Protein AF-A0A662RSD3-F1 (afdb_monomer)

pLDDT: mean 91.14, std 9.28, range [50.84, 98.5]

Foldseek 3Di:
DVVVVVVVVVVLVVVLVVLLVVLLVPQADDPDDCNVLLVQLLVCVLPVCRPVPDPSNVVSPDDDLQVVVSVVLNVCVVPPHSVVSFSVVLSVLVVLLLVLQLLVQCVVPVDSVSSVVSSCCLRPNDDDDDPPDHLRHNGDALSSNLSSLQSVLVSCVSVVNLLSSLLSLLVSCSSPVCSSVVSLVVSLVVVVCCCPPVVPDDPVSSVNSVVSNVVD

Sequence (216 aa):
MNSVKDIKLSWTLFFVFLLFAIYVSTSYGYGISDHNEQIPIIKRMIDSSYLKNDWFVNQNEGFTVRYYFSYVMAYLTNFADLPIIYFSVYVITLFFIIAGIYLISHFLFNNNLTSFLTIFLILFGTHTSLGGNWIVCDILIPTSIATPLALFAIYFFMKKRLYISFLLLGIASLFQILIGMLIAAMLVFYLLYLLVIIRDIGFKKILLSIVCYLSF

Radius of gyration: 19.79 Å; Cα contacts (8 Å, |Δi|>4): 220; chains: 1; bounding box: 45×48×52 Å

Nearest PDB structures (foldseek):
  5l0y-assembly3_C  TM=3.694E-01  e=7.533E+00  Thermochaetoides thermophila DSM 1495

Secondary structure (DSSP, 8-state):
--HHHHHHHHHHHHHHHHHHHHHHHHH--SSSTTHHHHHHHHHHHH-TTTTTT-HHHHHTSSS-TTHHHHHHHHHHTTTS-HHHHHHHHHHHHHHHHHHHHHHHHHHHH--HHHHHHHHHHHHHS----TTS--SS-SS--HHHHHHHHHHHHHHHHHTT-HHHHHHHHHHHHHH-HHHHHHHHHHHHHHHHHIIIII--S-HHHHHHHHHHHHT-

Solvent-accessible surface area (backbone atoms only — not comparable to full-atom values): 11685 Å² total; per-residue (Å²): 130,62,66,68,56,53,53,54,50,52,51,52,52,50,52,53,52,49,54,50,52,51,48,53,76,77,47,64,55,82,80,54,76,70,37,66,66,47,49,56,46,21,47,29,72,68,35,80,68,55,65,71,85,40,66,72,52,59,75,59,58,71,92,51,80,54,34,57,43,34,49,53,57,34,59,50,43,81,78,40,58,65,72,58,45,50,51,51,54,35,54,54,33,51,52,41,36,53,50,25,52,32,54,44,40,29,70,75,65,74,32,70,66,61,18,49,52,50,50,50,46,69,76,71,42,88,89,80,50,91,86,78,61,63,96,72,64,48,51,72,48,43,56,49,62,18,47,24,34,41,38,43,14,50,44,30,40,77,70,70,38,46,50,62,14,25,33,30,18,18,59,9,28,53,32,24,46,68,62,16,48,52,52,48,50,55,51,49,54,52,51,51,48,35,37,74,72,70,59,80,53,60,69,70,61,54,53,52,21,52,51,39,24,72,75,104

Mean predicted aligned error: 5.34 Å

Structure (mmCIF, N/CA/C/O backbone):
data_AF-A0A662RSD3-F1
#
_entry.id   AF-A0A662RSD3-F1
#
loop_
_atom_site.group_PDB
_atom_site.id
_atom_site.type_symbol
_atom_site.label_atom_id
_atom_site.label_alt_id
_atom_site.label_comp_id
_atom_site.label_asym_id
_atom_site.label_entity_id
_atom_site.label_seq_id
_atom_site.pdbx_PDB_ins_code
_atom_site.Cartn_x
_atom_site.Cartn_y
_atom_site.Cartn_z
_atom_site.occupancy
_atom_site.B_iso_or_equiv
_atom_site.auth_seq_id
_atom_site.auth_comp_id
_atom_site.auth_asym_id
_atom_site.auth_atom_id
_atom_site.pdbx_PDB_model_num
ATOM 1 N N . MET A 1 1 ? -24.154 30.419 7.255 1.00 50.84 1 MET A N 1
ATOM 2 C CA . MET A 1 1 ? -23.345 29.624 8.212 1.00 50.84 1 MET A CA 1
ATOM 3 C C . MET A 1 1 ? -22.582 28.451 7.572 1.00 50.84 1 MET A C 1
ATOM 5 O O . MET A 1 1 ? -21.722 27.899 8.245 1.00 50.84 1 MET A O 1
ATOM 9 N N . ASN A 1 2 ? -22.815 28.112 6.291 1.00 54.72 2 ASN A N 1
ATOM 10 C CA . ASN A 1 2 ? -22.050 27.073 5.574 1.00 54.72 2 ASN A CA 1
ATOM 11 C C . ASN A 1 2 ? -20.698 27.576 5.024 1.00 54.72 2 ASN A C 1
ATOM 13 O O . ASN A 1 2 ? -19.694 26.891 5.177 1.00 54.72 2 ASN A O 1
ATOM 17 N N . SER A 1 3 ? -20.621 28.831 4.559 1.00 58.22 3 SER A N 1
ATOM 18 C CA . SER A 1 3 ? -19.419 29.375 3.899 1.00 58.22 3 SER A CA 1
ATOM 19 C C . SER A 1 3 ? -18.129 29.313 4.729 1.00 58.22 3 SER A C 1
ATOM 21 O O . SER A 1 3 ? -17.064 29.037 4.194 1.00 58.22 3 SER A O 1
ATOM 23 N N . VAL A 1 4 ? -18.194 29.521 6.048 1.00 58.50 4 VAL A N 1
ATOM 24 C CA . VAL A 1 4 ? -16.999 29.505 6.917 1.00 58.50 4 VAL A CA 1
ATOM 25 C C . VAL A 1 4 ? -16.460 28.083 7.129 1.00 58.50 4 VAL A C 1
ATOM 27 O O . VAL A 1 4 ? -15.251 27.900 7.274 1.00 58.50 4 VAL A O 1
ATOM 30 N N . LYS A 1 5 ? -17.333 27.065 7.143 1.00 55.97 5 LYS A N 1
ATOM 31 C CA . LYS A 1 5 ? -16.913 25.655 7.225 1.00 55.97 5 LYS A CA 1
ATOM 32 C C . LYS A 1 5 ? -16.292 25.196 5.907 1.00 55.97 5 LYS A C 1
ATOM 34 O O . LYS A 1 5 ? -15.250 24.546 5.939 1.00 55.97 5 LYS A O 1
ATOM 39 N N . ASP A 1 6 ? -16.873 25.616 4.788 1.00 57.88 6 ASP A N 1
ATOM 40 C CA . ASP A 1 6 ? -16.385 25.288 3.447 1.00 57.88 6 ASP A CA 1
ATOM 41 C C . ASP A 1 6 ? -14.992 25.891 3.193 1.00 57.88 6 ASP A C 1
ATOM 43 O O . ASP A 1 6 ? -14.094 25.199 2.715 1.00 57.88 6 ASP A O 1
ATOM 47 N N . ILE A 1 7 ? -14.757 27.133 3.637 1.00 61.59 7 ILE A N 1
ATOM 48 C CA . ILE A 1 7 ? -13.440 27.791 3.560 1.00 61.59 7 ILE A CA 1
ATOM 49 C C . ILE A 1 7 ? -12.389 27.065 4.421 1.00 61.59 7 ILE A C 1
ATOM 51 O O . ILE A 1 7 ? -11.246 26.891 4.009 1.00 61.59 7 ILE A O 1
ATOM 55 N N . LYS A 1 8 ? -12.734 26.601 5.629 1.00 64.38 8 LYS A N 1
ATOM 56 C CA . LYS A 1 8 ? -11.776 25.851 6.469 1.00 64.38 8 LYS A CA 1
ATOM 57 C C . LYS A 1 8 ? -11.416 24.490 5.864 1.00 64.38 8 LYS A C 1
ATOM 59 O O . LYS A 1 8 ? -10.266 24.055 5.973 1.00 64.38 8 LYS A O 1
ATOM 64 N N . LEU A 1 9 ? -12.376 23.830 5.218 1.00 69.81 9 LEU A N 1
ATOM 65 C CA . LEU A 1 9 ? -12.142 22.576 4.507 1.00 69.81 9 LEU A CA 1
ATOM 66 C C . LEU A 1 9 ? -11.222 22.786 3.293 1.00 69.81 9 LEU A C 1
ATOM 68 O O . LEU A 1 9 ? -10.288 22.005 3.112 1.00 69.81 9 LEU A O 1
ATOM 72 N N . SER A 1 10 ? -11.412 23.867 2.525 1.00 74.88 10 SER A N 1
ATOM 73 C CA . SER A 1 10 ? -10.571 24.169 1.356 1.00 74.88 10 SER A CA 1
ATOM 74 C C . SER A 1 10 ? -9.110 24.420 1.731 1.00 74.88 10 SER A C 1
ATOM 76 O O . SER A 1 10 ? -8.213 23.892 1.077 1.00 74.88 10 SER A O 1
ATOM 78 N N . TRP A 1 11 ? -8.850 25.146 2.822 1.00 78.75 11 TRP A N 1
ATOM 79 C CA . TRP A 1 11 ? -7.483 25.352 3.315 1.00 78.75 11 TRP A CA 1
ATOM 80 C C . TRP A 1 11 ? -6.830 24.057 3.793 1.00 78.75 11 TRP A C 1
ATOM 82 O O . TRP A 1 11 ? -5.660 23.820 3.513 1.00 78.75 11 TRP A O 1
ATOM 92 N N . THR A 1 12 ? -7.587 23.194 4.474 1.00 75.50 12 THR A N 1
ATOM 93 C CA . THR A 1 12 ? -7.067 21.903 4.953 1.00 75.50 12 THR A CA 1
ATOM 94 C C . THR A 1 12 ? -6.598 21.039 3.783 1.00 75.50 12 THR A C 1
ATOM 96 O O . THR A 1 12 ? -5.482 20.524 3.801 1.00 75.50 12 THR A O 1
ATOM 99 N N . LEU A 1 13 ? -7.421 20.929 2.737 1.00 81.25 13 LEU A N 1
ATOM 100 C CA . LEU A 1 13 ? -7.075 20.182 1.528 1.00 81.25 13 LEU A CA 1
ATOM 101 C C . LEU A 1 13 ? -5.877 20.797 0.802 1.00 81.25 13 LEU A C 1
ATOM 103 O O . LEU A 1 13 ? -4.983 20.066 0.383 1.00 81.25 13 LEU A O 1
ATOM 107 N N . PHE A 1 14 ? -5.828 22.127 0.710 1.00 85.19 14 PHE A N 1
ATOM 108 C CA . PHE A 1 14 ? -4.704 22.840 0.111 1.00 85.19 14 PHE A CA 1
ATOM 109 C C . PHE A 1 14 ? -3.381 22.527 0.820 1.00 85.19 14 PHE A C 1
ATOM 111 O O . PHE A 1 14 ? -2.411 22.162 0.161 1.00 85.19 14 PHE A O 1
ATOM 118 N N . PHE A 1 15 ? -3.333 22.604 2.154 1.00 83.62 15 PHE A N 1
ATOM 119 C CA . PHE A 1 15 ? -2.105 22.316 2.898 1.00 83.62 15 PHE A CA 1
ATOM 120 C C . PHE A 1 15 ? -1.683 20.849 2.797 1.00 83.62 15 PHE A C 1
ATOM 122 O O . PHE A 1 15 ? -0.495 20.573 2.658 1.00 83.62 15 PHE A O 1
ATOM 129 N N . VAL A 1 16 ? -2.630 19.903 2.831 1.00 84.12 16 VAL A N 1
ATOM 130 C CA . VAL A 1 16 ? -2.317 18.477 2.630 1.00 84.12 16 VAL A CA 1
ATOM 131 C C . VAL A 1 16 ? -1.737 18.249 1.234 1.00 84.12 16 VAL A C 1
ATOM 133 O O . VAL A 1 16 ? -0.721 17.570 1.102 1.00 84.12 16 VAL A O 1
ATOM 136 N N . PHE A 1 17 ? -2.331 18.857 0.206 1.00 87.38 17 PHE A N 1
ATOM 137 C CA . PHE A 1 17 ? -1.831 18.768 -1.163 1.00 87.38 17 PHE A CA 1
ATOM 138 C C . PHE A 1 17 ? -0.450 19.416 -1.322 1.00 87.38 17 PHE A C 1
ATOM 140 O O . PHE A 1 17 ? 0.406 18.870 -2.011 1.00 87.38 17 PHE A O 1
ATOM 147 N N . LEU A 1 18 ? -0.203 20.541 -0.648 1.00 87.19 18 LEU A N 1
ATOM 148 C CA . LEU A 1 18 ? 1.098 21.205 -0.655 1.00 87.19 18 LEU A CA 1
ATOM 149 C C . LEU A 1 18 ? 2.185 20.328 -0.020 1.00 87.19 18 LEU A C 1
ATOM 151 O O . LEU A 1 18 ? 3.236 20.140 -0.627 1.00 87.19 18 LEU A O 1
ATOM 155 N N . LEU A 1 19 ? 1.933 19.757 1.164 1.00 85.75 19 LEU A N 1
ATOM 156 C CA . LEU A 1 19 ? 2.877 18.838 1.814 1.00 85.75 19 LEU A CA 1
ATOM 157 C C . LEU A 1 19 ? 3.154 17.609 0.945 1.00 85.75 19 LEU A C 1
ATOM 159 O O . LEU A 1 19 ? 4.303 17.198 0.804 1.00 85.75 19 LEU A O 1
ATOM 163 N N . PHE A 1 20 ? 2.102 17.055 0.342 1.00 89.50 20 PHE A N 1
ATOM 164 C CA . PHE A 1 20 ? 2.204 15.944 -0.594 1.00 89.50 20 PHE A CA 1
ATOM 165 C C . PHE A 1 20 ? 3.087 16.293 -1.797 1.00 89.50 20 PHE A C 1
ATOM 167 O O . PHE A 1 20 ? 4.025 15.560 -2.098 1.00 89.50 20 PHE A O 1
ATOM 174 N N . ALA A 1 21 ? 2.829 17.427 -2.453 1.00 88.19 21 ALA A N 1
ATOM 175 C CA . ALA A 1 21 ? 3.588 17.867 -3.617 1.00 88.19 21 ALA A CA 1
ATOM 176 C C . ALA A 1 21 ? 5.066 18.110 -3.282 1.00 88.19 21 ALA A C 1
ATOM 178 O O . ALA A 1 21 ? 5.936 17.654 -4.025 1.00 88.19 21 ALA A O 1
ATOM 179 N N . ILE A 1 22 ? 5.350 18.764 -2.148 1.00 88.25 22 ILE A N 1
ATOM 180 C CA . ILE A 1 22 ? 6.721 18.975 -1.663 1.00 88.25 22 ILE A CA 1
ATOM 181 C C . ILE A 1 22 ? 7.413 17.624 -1.480 1.00 88.25 22 ILE A C 1
ATOM 183 O O . ILE A 1 22 ? 8.447 17.403 -2.104 1.00 88.25 22 ILE A O 1
ATOM 187 N N . TYR A 1 23 ? 6.811 16.704 -0.717 1.00 89.94 23 TYR A N 1
ATOM 188 C CA . TYR A 1 23 ? 7.401 15.394 -0.434 1.00 89.94 23 TYR A CA 1
ATOM 189 C C . TYR A 1 23 ? 7.700 14.608 -1.716 1.00 89.94 23 TYR A C 1
ATOM 191 O O . TYR A 1 23 ? 8.813 14.125 -1.907 1.00 89.94 23 TYR A O 1
ATOM 199 N N . VAL A 1 24 ? 6.738 14.531 -2.643 1.00 90.06 24 VAL A N 1
ATOM 200 C CA . VAL A 1 24 ? 6.942 13.854 -3.935 1.00 90.06 24 VAL A CA 1
ATOM 201 C C . VAL A 1 24 ? 8.107 14.479 -4.704 1.00 90.06 24 VAL A C 1
ATOM 203 O O . VAL A 1 24 ? 8.951 13.747 -5.215 1.00 90.06 24 VAL A O 1
ATOM 206 N N . SER A 1 25 ? 8.175 15.812 -4.768 1.00 86.19 25 SER A N 1
ATOM 207 C CA . SER A 1 25 ? 9.190 16.527 -5.553 1.00 86.19 25 SER A CA 1
ATOM 208 C C . SER A 1 25 ? 10.609 16.422 -4.994 1.00 86.19 25 SER A C 1
ATOM 210 O O . SER A 1 25 ? 11.565 16.505 -5.760 1.00 86.19 25 SER A O 1
ATOM 212 N N . THR A 1 26 ? 10.756 16.251 -3.678 1.00 88.69 26 THR A N 1
ATOM 213 C CA . THR A 1 26 ? 12.069 16.225 -3.019 1.00 88.69 26 THR A CA 1
ATOM 214 C C . THR A 1 26 ? 12.575 14.820 -2.745 1.00 88.69 26 THR A C 1
ATOM 216 O O . THR A 1 26 ? 13.780 14.643 -2.591 1.00 88.69 26 THR A O 1
ATOM 219 N N . SER A 1 27 ? 11.673 13.843 -2.637 1.00 89.25 27 SER A N 1
ATOM 220 C CA . SER A 1 27 ? 12.016 12.528 -2.097 1.00 89.25 27 SER A CA 1
ATOM 221 C C . SER A 1 27 ? 11.924 11.400 -3.114 1.00 89.25 27 SER A C 1
ATOM 223 O O . SER A 1 27 ? 12.678 10.454 -2.975 1.00 89.25 27 SER A O 1
ATOM 225 N N . TYR A 1 28 ? 11.057 11.456 -4.132 1.00 94.44 28 TYR A N 1
ATOM 226 C CA . TYR A 1 28 ? 10.865 10.298 -5.013 1.00 94.44 28 TYR A CA 1
ATOM 227 C C . TYR A 1 28 ? 12.134 9.906 -5.794 1.00 94.44 28 TYR A C 1
ATOM 229 O O . TYR A 1 28 ? 12.713 10.724 -6.513 1.00 94.44 28 TYR A O 1
ATOM 237 N N . GLY A 1 29 ? 12.502 8.626 -5.722 1.00 95.12 29 GLY A N 1
ATOM 238 C CA . GLY A 1 29 ? 13.585 8.014 -6.486 1.00 95.12 29 GLY A CA 1
ATOM 239 C C . GLY A 1 29 ? 13.103 6.897 -7.417 1.00 95.12 29 GLY A C 1
ATOM 240 O O . GLY A 1 29 ? 12.221 6.108 -7.083 1.00 95.12 29 GLY A O 1
ATOM 241 N N . TYR A 1 30 ? 13.725 6.783 -8.594 1.00 96.56 30 TYR A N 1
ATOM 242 C CA . TYR A 1 30 ?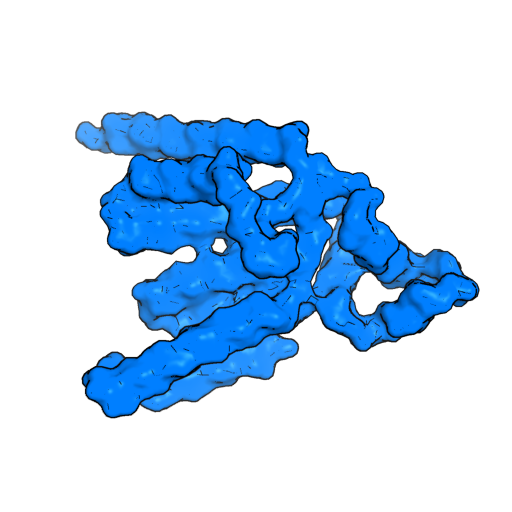 13.492 5.681 -9.530 1.00 96.56 30 TYR A CA 1
ATOM 243 C C . TYR A 1 30 ? 14.803 4.997 -9.921 1.00 96.56 30 TYR A C 1
ATOM 245 O O . TYR A 1 30 ? 15.765 5.654 -10.305 1.00 96.56 30 TYR A O 1
ATOM 253 N N . GLY A 1 31 ? 14.809 3.663 -9.875 1.00 95.12 31 GLY A N 1
ATOM 254 C CA . GLY A 1 31 ? 15.936 2.839 -10.320 1.00 95.12 31 GLY A CA 1
ATOM 255 C C . GLY A 1 31 ? 17.072 2.761 -9.300 1.00 95.12 31 GLY A C 1
ATOM 256 O O . GLY A 1 31 ? 18.218 2.568 -9.684 1.00 95.12 31 GLY A O 1
ATOM 257 N N . ILE A 1 32 ? 16.755 2.939 -8.016 1.00 94.81 32 ILE A N 1
ATOM 258 C CA . ILE A 1 32 ? 17.708 2.895 -6.903 1.00 94.81 32 ILE A CA 1
ATOM 259 C C . ILE A 1 32 ? 17.290 1.829 -5.881 1.00 94.81 32 ILE A C 1
ATOM 261 O O . ILE A 1 32 ? 16.120 1.447 -5.826 1.00 94.81 32 ILE A O 1
ATOM 265 N N . SER A 1 33 ? 18.239 1.379 -5.050 1.00 93.38 33 SER A N 1
ATOM 266 C CA . SER A 1 33 ? 17.985 0.439 -3.944 1.00 93.38 33 SER A CA 1
ATOM 267 C C . SER A 1 33 ? 17.206 -0.807 -4.421 1.00 93.38 33 SER A C 1
ATOM 269 O O . SER A 1 33 ? 17.608 -1.415 -5.415 1.00 93.38 33 SER A O 1
ATOM 271 N N . ASP A 1 34 ? 16.104 -1.179 -3.769 1.00 93.38 34 ASP A N 1
ATOM 272 C CA . ASP A 1 34 ? 15.300 -2.376 -4.057 1.00 93.38 34 ASP A CA 1
ATOM 273 C C . ASP A 1 34 ? 14.767 -2.442 -5.499 1.00 93.38 34 ASP A C 1
ATOM 275 O O . ASP A 1 34 ? 14.471 -3.529 -6.008 1.00 93.38 34 ASP A O 1
ATOM 279 N N . HIS A 1 35 ? 14.677 -1.309 -6.208 1.00 95.94 35 HIS A N 1
ATOM 280 C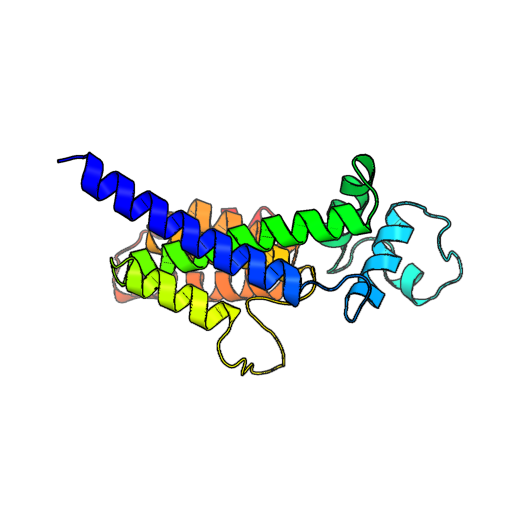 CA . HIS A 1 35 ? 14.317 -1.318 -7.628 1.00 95.94 35 HIS A CA 1
ATOM 281 C C . HIS A 1 35 ? 15.322 -2.119 -8.467 1.00 95.94 35 HIS A C 1
ATOM 283 O O . HIS A 1 35 ? 14.921 -2.711 -9.469 1.00 95.94 35 HIS A O 1
ATOM 289 N N . ASN A 1 36 ? 16.597 -2.180 -8.059 1.00 93.81 36 ASN A N 1
ATOM 290 C CA . ASN A 1 36 ? 17.635 -2.948 -8.756 1.00 93.81 36 ASN A CA 1
ATOM 291 C C . ASN A 1 36 ? 17.303 -4.437 -8.827 1.00 93.81 36 ASN A C 1
ATOM 293 O O . ASN A 1 36 ? 17.707 -5.116 -9.765 1.00 93.81 36 ASN A O 1
ATOM 297 N N . GLU A 1 37 ? 16.533 -4.934 -7.865 1.00 93.44 37 GLU A N 1
ATOM 298 C CA . GLU A 1 37 ? 16.105 -6.322 -7.832 1.00 93.44 37 GLU A CA 1
ATOM 299 C C . GLU A 1 37 ? 14.707 -6.513 -8.443 1.00 93.44 37 GLU A C 1
ATOM 301 O O . GLU A 1 37 ? 14.417 -7.553 -9.027 1.00 93.44 37 GLU A O 1
ATOM 306 N N . GLN A 1 38 ? 13.821 -5.520 -8.326 1.00 95.81 38 GLN A N 1
ATOM 307 C CA . GLN A 1 38 ? 12.437 -5.610 -8.810 1.00 95.81 38 GLN A CA 1
ATOM 308 C C . GLN A 1 38 ? 12.308 -5.369 -10.317 1.00 95.81 38 GLN A C 1
ATOM 310 O O . GLN A 1 38 ? 11.577 -6.091 -10.999 1.00 95.81 38 GLN A O 1
ATOM 315 N N . ILE A 1 39 ? 13.012 -4.366 -10.850 1.00 97.25 39 ILE A N 1
ATOM 316 C CA . ILE A 1 39 ? 12.913 -3.973 -12.260 1.00 97.25 39 ILE A CA 1
ATOM 317 C C . ILE A 1 39 ? 13.330 -5.116 -13.198 1.00 97.25 39 ILE A C 1
ATOM 319 O O . ILE A 1 39 ? 12.606 -5.341 -14.168 1.00 97.25 39 ILE A O 1
ATOM 323 N N . PRO A 1 40 ? 14.424 -5.869 -12.957 1.00 96.81 40 PRO A N 1
ATOM 324 C CA . PRO A 1 40 ? 14.783 -6.987 -13.828 1.00 96.81 40 PRO A CA 1
ATOM 325 C C . PRO A 1 40 ? 13.710 -8.080 -13.888 1.00 96.81 40 PRO A C 1
ATOM 327 O O . PRO A 1 40 ? 13.422 -8.585 -14.971 1.00 96.81 40 PRO A O 1
ATOM 330 N N . ILE A 1 41 ? 13.071 -8.388 -12.754 1.00 96.88 41 ILE A N 1
ATOM 331 C CA . ILE A 1 41 ? 11.969 -9.360 -12.675 1.00 96.88 41 ILE A CA 1
ATOM 332 C C . ILE A 1 41 ? 10.773 -8.866 -13.499 1.00 96.88 41 ILE A C 1
ATOM 334 O O . ILE A 1 41 ? 10.224 -9.611 -14.306 1.00 96.88 41 ILE A O 1
ATOM 338 N N . ILE A 1 42 ? 10.403 -7.588 -13.356 1.00 97.62 42 ILE A N 1
ATOM 339 C CA . ILE A 1 42 ? 9.316 -6.979 -14.137 1.00 97.62 42 ILE A CA 1
ATOM 340 C C . ILE A 1 42 ? 9.639 -7.007 -15.634 1.00 97.62 42 ILE A C 1
ATOM 342 O O . ILE A 1 42 ? 8.799 -7.396 -16.439 1.00 97.62 42 ILE A O 1
ATOM 346 N N . LYS A 1 43 ? 10.864 -6.642 -16.024 1.00 97.38 43 LYS A N 1
ATOM 347 C CA . LYS A 1 43 ? 11.289 -6.658 -17.430 1.00 97.38 43 LYS A CA 1
ATOM 348 C C . LYS A 1 43 ? 11.284 -8.063 -18.026 1.00 97.38 43 LYS A C 1
ATOM 350 O O . LYS A 1 43 ? 10.877 -8.204 -19.172 1.00 97.38 43 LYS A O 1
ATOM 355 N N . ARG A 1 44 ? 11.651 -9.094 -17.256 1.00 96.12 44 ARG A N 1
ATOM 356 C CA . ARG A 1 44 ? 11.501 -10.499 -17.672 1.00 96.12 44 ARG A CA 1
ATOM 357 C C . ARG A 1 44 ? 10.040 -10.896 -17.884 1.00 96.12 44 ARG A C 1
ATOM 359 O O . ARG A 1 44 ? 9.757 -11.654 -18.804 1.00 96.12 44 ARG A O 1
ATOM 366 N N . MET A 1 45 ? 9.120 -10.408 -17.050 1.00 95.88 45 MET A N 1
ATOM 367 C CA . MET A 1 45 ? 7.686 -10.667 -17.234 1.00 95.88 45 MET A CA 1
ATOM 368 C C . MET A 1 45 ? 7.130 -9.988 -18.492 1.00 95.88 45 MET A C 1
ATOM 370 O O . MET A 1 45 ? 6.230 -10.532 -19.124 1.00 95.88 45 MET A O 1
ATOM 374 N N . ILE A 1 46 ? 7.665 -8.819 -18.858 1.00 96.81 46 ILE A N 1
ATOM 375 C CA . ILE A 1 46 ? 7.295 -8.095 -20.084 1.00 96.81 46 ILE A CA 1
ATOM 376 C C . ILE A 1 46 ? 7.891 -8.782 -21.323 1.00 96.81 46 ILE A C 1
ATOM 378 O O . ILE A 1 46 ? 7.201 -8.966 -22.322 1.00 96.81 46 ILE A O 1
ATOM 382 N N . ASP A 1 47 ? 9.165 -9.171 -21.256 1.00 96.62 47 ASP A N 1
ATOM 383 C CA . ASP A 1 47 ? 9.895 -9.836 -22.333 1.00 96.62 47 ASP A CA 1
ATOM 384 C C . ASP A 1 47 ? 10.633 -11.068 -21.798 1.00 96.62 47 ASP A C 1
ATOM 386 O O . ASP A 1 47 ? 11.673 -10.975 -21.140 1.00 96.62 47 ASP A O 1
ATOM 390 N N . SER A 1 48 ? 10.126 -12.247 -22.162 1.00 94.88 48 SER A N 1
ATOM 391 C CA . SER A 1 48 ? 10.715 -13.535 -21.776 1.00 94.88 48 SER A CA 1
ATOM 392 C C . SER A 1 48 ? 12.170 -13.719 -22.226 1.00 94.88 48 SER A C 1
ATOM 394 O O . SER A 1 48 ? 12.872 -14.560 -21.666 1.00 94.88 48 SER A O 1
ATOM 396 N N . SER A 1 49 ? 12.676 -12.939 -23.188 1.00 96.62 49 SER A N 1
ATOM 397 C CA . SER A 1 49 ? 14.073 -12.983 -23.634 1.00 96.62 49 SER A CA 1
ATOM 398 C C . SER A 1 49 ? 15.016 -12.086 -22.814 1.00 96.62 49 SER A C 1
ATOM 400 O O . SER A 1 49 ? 16.233 -12.316 -22.811 1.00 96.62 49 SER A O 1
ATOM 402 N N . TYR A 1 50 ? 14.483 -11.135 -22.041 1.00 97.19 50 TYR A N 1
ATOM 403 C CA . TYR A 1 50 ? 15.253 -10.141 -21.291 1.00 97.19 50 TYR A CA 1
ATOM 404 C C . TYR A 1 50 ? 16.205 -10.773 -20.267 1.00 97.19 50 TYR A C 1
ATOM 406 O O . TYR A 1 50 ? 15.765 -11.327 -19.270 1.00 97.19 50 TYR A O 1
ATOM 414 N N . LEU A 1 51 ? 17.523 -10.670 -20.477 1.00 96.81 51 LEU A N 1
ATOM 415 C CA . LEU A 1 51 ? 18.546 -11.296 -19.621 1.00 96.81 51 LEU A CA 1
ATOM 416 C C . LEU A 1 51 ? 18.434 -12.829 -19.543 1.00 96.81 51 LEU A C 1
ATOM 418 O O . LEU A 1 51 ? 18.639 -13.413 -18.488 1.00 96.81 51 LEU A O 1
ATOM 422 N N . LYS A 1 52 ? 18.095 -13.528 -20.637 1.00 96.25 52 LYS A N 1
ATOM 423 C CA . LYS A 1 52 ? 17.872 -14.999 -20.677 1.00 96.25 52 LYS A CA 1
ATOM 424 C C . LYS A 1 52 ? 18.898 -15.873 -19.926 1.00 96.25 52 LYS A C 1
ATOM 426 O O . LYS A 1 52 ? 18.531 -16.916 -19.395 1.00 96.25 52 LYS A O 1
ATOM 431 N N . ASN A 1 53 ? 20.159 -15.451 -19.859 1.00 96.81 53 ASN A N 1
ATOM 432 C CA . ASN A 1 53 ? 21.240 -16.209 -19.219 1.00 96.81 53 ASN A CA 1
ATOM 433 C C . ASN A 1 53 ? 21.617 -15.691 -17.816 1.00 96.81 53 ASN A C 1
ATOM 435 O O . ASN A 1 53 ? 22.606 -16.151 -17.252 1.00 96.81 53 ASN A O 1
ATOM 439 N N . ASP A 1 54 ? 20.874 -14.728 -17.264 1.00 97.19 54 ASP A N 1
ATOM 440 C CA . ASP A 1 54 ? 21.131 -14.178 -15.934 1.00 97.19 54 ASP A CA 1
ATOM 441 C C . ASP A 1 54 ? 20.562 -15.079 -14.832 1.00 97.19 54 ASP A C 1
ATOM 443 O O . ASP A 1 54 ? 19.378 -15.422 -14.823 1.00 97.19 54 ASP A O 1
ATOM 447 N N . TRP A 1 55 ? 21.418 -15.461 -13.884 1.00 95.75 55 TRP A N 1
ATOM 448 C CA . TRP A 1 55 ? 21.050 -16.372 -12.803 1.00 95.75 55 TRP A CA 1
ATOM 449 C C . TRP A 1 55 ? 19.986 -15.780 -11.868 1.00 95.75 55 TRP A C 1
ATOM 451 O O . TRP A 1 55 ? 19.053 -16.491 -11.495 1.00 95.75 55 TRP A O 1
ATOM 461 N N . PHE A 1 56 ? 20.087 -14.495 -11.514 1.00 95.31 56 PHE A N 1
ATOM 462 C CA . PHE A 1 56 ? 19.170 -13.857 -10.567 1.00 95.31 56 PHE A CA 1
ATOM 463 C C . PHE A 1 56 ? 17.751 -13.775 -11.136 1.00 95.31 56 PHE A C 1
ATOM 465 O O . PHE A 1 56 ? 16.787 -14.144 -10.460 1.00 95.31 56 PHE A O 1
ATOM 472 N N . VAL A 1 57 ? 17.619 -13.341 -12.390 1.00 95.44 57 VAL A N 1
ATOM 473 C CA . VAL A 1 57 ? 16.322 -13.256 -13.070 1.00 95.44 57 VAL A CA 1
ATOM 474 C C . VAL A 1 57 ? 15.700 -14.644 -13.228 1.00 95.44 57 VAL A C 1
ATOM 476 O O . VAL A 1 57 ? 14.506 -14.801 -12.984 1.00 95.44 57 VAL A O 1
ATOM 479 N N . ASN A 1 58 ? 16.496 -15.656 -13.581 1.00 95.19 58 ASN A N 1
ATOM 480 C CA . ASN A 1 58 ? 15.997 -17.017 -13.799 1.00 95.19 58 ASN A CA 1
ATOM 481 C C . ASN A 1 58 ? 15.546 -17.700 -12.496 1.00 95.19 58 ASN A C 1
ATOM 483 O O . ASN A 1 58 ? 14.556 -18.422 -12.495 1.00 95.19 58 ASN A O 1
ATOM 487 N N . GLN A 1 59 ? 16.215 -17.448 -11.365 1.00 94.69 59 GLN A N 1
ATOM 488 C CA . GLN A 1 59 ? 15.775 -17.953 -10.052 1.00 94.69 59 GLN A CA 1
ATOM 489 C C . GLN A 1 59 ? 14.465 -17.314 -9.566 1.00 94.69 59 GLN A C 1
ATOM 491 O O . GLN A 1 59 ? 13.790 -17.876 -8.708 1.00 94.69 59 GLN A O 1
ATOM 496 N N . ASN A 1 60 ? 14.110 -16.143 -10.098 1.00 93.50 60 ASN A N 1
ATOM 497 C CA . ASN A 1 60 ? 12.870 -15.439 -9.777 1.00 93.50 60 ASN A CA 1
ATOM 498 C C . ASN A 1 60 ? 11.774 -15.645 -10.837 1.00 93.50 60 ASN A C 1
ATOM 500 O O . ASN A 1 60 ? 10.762 -14.941 -10.814 1.00 93.50 60 ASN A O 1
ATOM 504 N N . GLU A 1 61 ? 11.961 -16.583 -11.768 1.00 89.25 61 GLU A N 1
ATOM 505 C CA . GLU A 1 61 ? 10.936 -16.953 -12.738 1.00 89.25 61 GLU A CA 1
ATOM 506 C C . GLU A 1 61 ? 9.815 -17.762 -12.062 1.00 89.25 61 GLU A C 1
ATOM 508 O O . GLU A 1 61 ? 10.057 -18.638 -11.232 1.00 89.25 61 GLU A O 1
ATOM 513 N N . GLY A 1 62 ? 8.561 -17.467 -12.412 1.00 89.50 62 GLY A N 1
ATOM 514 C CA . GLY A 1 62 ? 7.394 -18.087 -11.785 1.00 89.50 62 GLY A CA 1
ATOM 515 C C . GLY A 1 62 ? 6.985 -17.425 -10.466 1.00 89.50 62 GLY A C 1
ATOM 516 O O . GLY A 1 62 ? 7.140 -16.218 -10.280 1.00 89.50 62 GLY A O 1
ATOM 517 N N . PHE A 1 63 ? 6.375 -18.203 -9.567 1.00 92.44 63 PHE A N 1
ATOM 518 C CA . PHE A 1 63 ? 5.790 -17.674 -8.336 1.00 92.44 63 PHE A CA 1
ATOM 519 C C . PHE A 1 63 ? 6.850 -17.422 -7.257 1.00 92.44 63 PHE A C 1
ATOM 521 O O . PHE A 1 63 ? 7.509 -18.341 -6.776 1.00 92.44 63 PHE A O 1
ATOM 528 N N . THR A 1 64 ? 6.955 -16.166 -6.831 1.00 92.38 64 THR A N 1
ATOM 529 C CA . THR A 1 64 ? 7.817 -15.695 -5.742 1.00 92.38 64 THR A CA 1
ATOM 530 C C . THR A 1 64 ? 7.052 -14.719 -4.849 1.00 92.38 64 THR A C 1
ATOM 532 O O . THR A 1 64 ? 5.968 -14.252 -5.200 1.00 92.38 64 THR A O 1
ATOM 535 N N . VAL A 1 65 ? 7.644 -14.316 -3.722 1.00 90.62 65 VAL A N 1
ATOM 536 C CA . VAL A 1 65 ? 7.071 -13.275 -2.842 1.00 90.62 65 VAL A CA 1
ATOM 537 C C . VAL A 1 65 ? 6.885 -11.918 -3.536 1.00 90.62 65 VAL A C 1
ATOM 539 O O . VAL A 1 65 ? 6.164 -11.066 -3.033 1.00 90.62 65 VAL A O 1
ATOM 542 N N . ARG A 1 66 ? 7.522 -11.708 -4.696 1.00 91.12 66 ARG A N 1
ATOM 543 C CA . ARG A 1 66 ? 7.420 -10.480 -5.500 1.00 91.12 66 ARG A CA 1
ATOM 544 C C . ARG A 1 66 ? 6.444 -10.616 -6.660 1.00 91.12 66 ARG A C 1
ATOM 546 O O . ARG A 1 66 ? 6.189 -9.630 -7.344 1.00 91.12 66 ARG A O 1
ATOM 553 N N . TYR A 1 67 ? 5.890 -11.810 -6.874 1.00 95.19 67 TYR A N 1
ATOM 554 C CA . TYR A 1 67 ? 5.129 -12.151 -8.069 1.00 95.19 67 TYR A CA 1
ATOM 555 C C . TYR A 1 67 ? 3.982 -11.183 -8.340 1.00 95.19 67 TYR A C 1
ATOM 557 O O . TYR A 1 67 ? 3.931 -10.605 -9.418 1.00 95.19 67 TYR A O 1
ATOM 565 N N . TYR A 1 68 ? 3.094 -10.949 -7.368 1.00 97.12 68 TYR A N 1
ATOM 566 C CA . TYR A 1 68 ? 1.933 -10.081 -7.581 1.00 97.12 68 TYR A CA 1
ATOM 567 C C . TYR A 1 68 ? 2.321 -8.625 -7.839 1.00 97.12 68 TYR A C 1
ATOM 569 O O . TYR A 1 68 ? 1.735 -7.989 -8.713 1.00 97.12 68 TYR A O 1
ATOM 577 N N . PHE A 1 69 ? 3.333 -8.107 -7.136 1.00 97.38 69 PHE A N 1
ATOM 578 C CA . PHE A 1 69 ? 3.865 -6.776 -7.419 1.00 97.38 69 PHE A CA 1
ATOM 579 C C . PHE A 1 69 ? 4.417 -6.708 -8.845 1.00 97.38 69 PHE A C 1
ATOM 581 O O . PHE A 1 69 ? 3.988 -5.864 -9.629 1.00 97.38 69 PHE A O 1
ATOM 588 N N . SER A 1 70 ? 5.314 -7.627 -9.209 1.00 97.12 70 SER A N 1
ATOM 589 C CA . SER A 1 70 ? 5.934 -7.639 -10.531 1.00 97.12 70 SER A CA 1
ATOM 590 C C . SER A 1 70 ? 4.910 -7.834 -11.650 1.00 97.12 70 SER A C 1
ATOM 592 O O . SER A 1 70 ? 4.993 -7.149 -12.665 1.00 97.12 70 SER A O 1
ATOM 594 N N . TYR A 1 71 ? 3.907 -8.686 -11.438 1.00 97.25 71 TYR A N 1
ATOM 595 C CA . TYR A 1 71 ? 2.821 -8.940 -12.381 1.00 97.25 71 TYR A CA 1
ATOM 596 C C . TYR A 1 71 ? 1.966 -7.693 -12.615 1.00 97.25 71 TYR A C 1
ATOM 598 O O . TYR A 1 71 ? 1.727 -7.318 -13.761 1.00 97.25 71 TYR A O 1
ATOM 606 N N . VAL A 1 72 ? 1.534 -7.012 -11.546 1.00 97.94 72 VAL A N 1
ATOM 607 C CA . VAL A 1 72 ? 0.749 -5.773 -11.662 1.00 97.94 72 VAL A CA 1
ATOM 608 C C . VAL A 1 72 ? 1.563 -4.691 -12.367 1.00 97.94 72 VAL A C 1
ATOM 610 O O . VAL A 1 72 ? 1.059 -4.058 -13.293 1.00 97.94 72 VAL A O 1
ATOM 613 N N . MET A 1 73 ? 2.829 -4.504 -11.987 1.00 98.25 73 MET A N 1
ATOM 614 C CA . MET A 1 73 ? 3.693 -3.499 -12.611 1.00 98.25 73 MET A CA 1
ATOM 615 C C . MET A 1 73 ? 3.955 -3.804 -14.090 1.00 98.25 73 MET A C 1
ATOM 617 O O . MET A 1 73 ? 3.870 -2.894 -14.911 1.00 98.25 73 MET A O 1
ATOM 621 N N . ALA A 1 74 ? 4.205 -5.069 -14.447 1.00 97.94 74 ALA A N 1
ATOM 622 C CA . ALA A 1 74 ? 4.354 -5.509 -15.834 1.00 97.94 74 ALA A CA 1
ATOM 623 C C . ALA A 1 74 ? 3.066 -5.279 -16.634 1.00 97.94 74 ALA A C 1
ATOM 625 O O . ALA A 1 74 ? 3.108 -4.684 -17.708 1.00 97.94 74 ALA A O 1
ATOM 626 N N . TYR A 1 75 ? 1.909 -5.664 -16.093 1.00 98.12 75 TYR A N 1
ATOM 627 C CA . TYR A 1 75 ? 0.616 -5.446 -16.743 1.00 98.12 75 TYR A CA 1
ATOM 628 C C . TYR A 1 75 ? 0.342 -3.961 -17.010 1.00 98.12 75 TYR A C 1
ATOM 630 O O . TYR A 1 75 ? -0.162 -3.601 -18.074 1.00 98.12 75 TYR A O 1
ATOM 638 N N . LEU A 1 76 ? 0.700 -3.082 -16.073 1.00 98.19 76 LEU A N 1
ATOM 639 C CA . LEU A 1 76 ? 0.507 -1.643 -16.229 1.00 98.19 76 LEU A CA 1
ATOM 640 C C . LEU A 1 76 ? 1.380 -1.031 -17.336 1.00 98.19 76 LEU A C 1
ATOM 642 O O . LEU A 1 76 ? 1.025 0.026 -17.858 1.00 98.19 76 LEU A O 1
ATOM 646 N N . THR A 1 77 ? 2.458 -1.699 -17.761 1.00 97.69 77 THR A N 1
ATOM 647 C CA . THR A 1 77 ? 3.277 -1.214 -18.888 1.00 97.69 77 THR A CA 1
ATOM 648 C C . THR A 1 77 ? 2.559 -1.239 -20.237 1.00 97.69 77 THR A C 1
ATOM 650 O O . THR A 1 77 ? 2.987 -0.569 -21.171 1.00 97.69 77 THR A O 1
ATOM 653 N N . ASN A 1 78 ? 1.402 -1.904 -20.325 1.00 97.31 78 ASN A N 1
ATOM 654 C CA . ASN A 1 78 ? 0.513 -1.792 -21.483 1.00 97.31 78 ASN A CA 1
ATOM 655 C C . ASN A 1 78 ? -0.074 -0.376 -21.661 1.00 97.31 78 ASN A C 1
ATOM 657 O O . ASN A 1 78 ? -0.614 -0.077 -22.724 1.00 97.31 78 ASN A O 1
ATOM 661 N N . PHE A 1 79 ? -0.003 0.485 -20.637 1.00 97.75 79 PHE A N 1
ATOM 662 C CA . PHE A 1 79 ? -0.568 1.839 -20.663 1.00 97.75 79 PHE A CA 1
ATOM 663 C C . PHE A 1 79 ? 0.488 2.952 -20.731 1.00 97.75 79 PHE A C 1
ATOM 665 O O . PHE A 1 79 ? 0.186 4.027 -21.245 1.00 97.75 79 PHE A O 1
ATOM 672 N N . ALA A 1 80 ? 1.694 2.730 -20.199 1.00 97.69 80 ALA A N 1
ATOM 673 C CA . ALA A 1 80 ? 2.803 3.687 -20.233 1.00 97.69 80 ALA A CA 1
ATOM 674 C C . ALA A 1 80 ? 4.146 3.008 -19.917 1.00 97.69 80 ALA A C 1
ATOM 676 O O . ALA A 1 80 ? 4.186 1.894 -19.398 1.00 97.69 80 ALA A O 1
ATOM 677 N N . ASP A 1 81 ? 5.254 3.712 -20.148 1.00 97.38 81 ASP A N 1
ATOM 678 C CA . ASP A 1 81 ? 6.587 3.203 -19.825 1.00 97.38 81 ASP A CA 1
ATOM 679 C C . ASP A 1 81 ? 6.794 2.991 -18.319 1.00 97.38 81 ASP A C 1
ATOM 681 O O . ASP A 1 81 ? 6.260 3.714 -17.471 1.00 97.38 81 ASP A O 1
ATOM 685 N N . LEU A 1 82 ? 7.655 2.028 -17.980 1.00 96.62 82 LEU A N 1
ATOM 686 C CA . LEU A 1 82 ? 7.895 1.601 -16.601 1.00 96.62 82 LEU A CA 1
ATOM 687 C C . LEU A 1 82 ? 8.223 2.749 -15.615 1.00 96.62 82 LEU A C 1
ATOM 689 O O . LEU A 1 82 ? 7.647 2.740 -14.527 1.00 96.62 82 LEU A O 1
ATOM 693 N N . PRO A 1 83 ? 9.051 3.766 -15.947 1.00 97.62 83 PRO A N 1
ATOM 694 C CA . PRO A 1 83 ? 9.290 4.897 -15.044 1.00 97.62 83 PRO A CA 1
ATOM 695 C C . PRO A 1 83 ? 8.024 5.706 -14.725 1.00 97.62 83 PRO A C 1
ATOM 697 O O . PRO A 1 83 ? 7.829 6.119 -13.581 1.00 97.62 83 PRO A O 1
ATOM 700 N N . ILE A 1 84 ? 7.146 5.902 -15.717 1.00 97.81 84 ILE A N 1
ATOM 701 C CA . ILE A 1 84 ? 5.877 6.629 -15.562 1.00 97.81 84 ILE A CA 1
ATOM 702 C C . ILE A 1 84 ? 4.920 5.819 -14.688 1.00 97.81 84 ILE A C 1
ATOM 704 O O . ILE A 1 84 ? 4.268 6.384 -13.808 1.00 97.81 84 ILE A O 1
ATOM 708 N 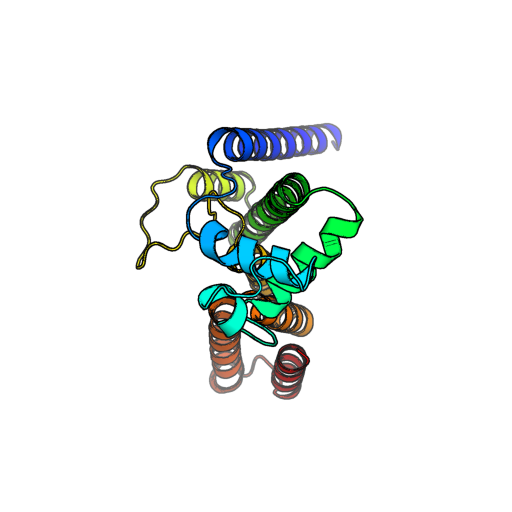N . ILE A 1 85 ? 4.864 4.499 -14.887 1.00 98.12 85 ILE A N 1
ATOM 709 C CA . ILE A 1 85 ? 4.063 3.596 -14.053 1.00 98.12 85 ILE A CA 1
ATOM 710 C C . ILE A 1 85 ? 4.549 3.622 -12.603 1.00 98.12 85 ILE A C 1
ATOM 712 O O . ILE A 1 85 ? 3.739 3.842 -11.704 1.00 98.12 85 ILE A O 1
ATOM 716 N N . TYR A 1 86 ? 5.854 3.474 -12.360 1.00 97.69 86 TYR A N 1
ATOM 717 C CA . TYR A 1 86 ? 6.430 3.554 -11.014 1.00 97.69 86 TYR A CA 1
ATOM 718 C C . TYR A 1 86 ? 6.095 4.880 -10.321 1.00 97.69 86 TYR A C 1
ATOM 720 O O . TYR A 1 86 ? 5.629 4.876 -9.183 1.00 97.69 86 TYR A O 1
ATOM 728 N N . PHE A 1 87 ? 6.249 6.006 -11.019 1.00 97.31 87 PHE A N 1
ATOM 729 C CA . PHE A 1 87 ? 5.920 7.316 -10.462 1.00 97.31 87 PHE A CA 1
ATOM 730 C C . PHE A 1 87 ? 4.421 7.457 -10.171 1.00 97.31 87 PHE A C 1
ATOM 732 O O . PHE A 1 87 ? 4.029 7.905 -9.095 1.00 97.31 87 PHE A O 1
ATOM 739 N N . SER A 1 88 ? 3.565 7.027 -11.097 1.00 97.31 88 SER A N 1
ATOM 740 C CA . SER A 1 88 ? 2.112 7.135 -10.941 1.00 97.31 88 SER A CA 1
ATOM 741 C C . SER A 1 88 ? 1.612 6.289 -9.772 1.00 97.31 88 SER A C 1
ATOM 743 O O . SER A 1 88 ? 0.861 6.773 -8.925 1.00 97.31 88 SER A O 1
ATOM 745 N N . VAL A 1 89 ? 2.066 5.036 -9.680 1.00 97.56 89 VAL A N 1
ATOM 746 C CA . VAL A 1 89 ? 1.691 4.134 -8.587 1.00 97.56 89 VAL A CA 1
ATOM 747 C C . VAL A 1 89 ? 2.253 4.641 -7.259 1.00 97.56 89 VAL A C 1
ATOM 749 O O . VAL A 1 89 ? 1.538 4.592 -6.260 1.00 97.56 89 VAL A O 1
ATOM 752 N N . TYR A 1 90 ? 3.466 5.201 -7.233 1.00 96.88 90 TYR A N 1
ATOM 753 C CA . TYR A 1 90 ? 4.022 5.865 -6.051 1.00 96.88 90 TYR A CA 1
ATOM 754 C C . TYR A 1 90 ? 3.127 7.003 -5.549 1.00 96.88 90 TYR A C 1
ATOM 756 O O . TYR A 1 90 ? 2.713 6.995 -4.391 1.00 96.88 90 TYR A O 1
ATOM 764 N N . VAL A 1 91 ? 2.765 7.943 -6.427 1.00 96.25 91 VAL A N 1
ATOM 765 C CA . VAL A 1 91 ? 1.901 9.096 -6.113 1.00 96.25 91 VAL A CA 1
ATOM 766 C C . VAL A 1 91 ? 0.546 8.636 -5.568 1.00 96.25 91 VAL A C 1
ATOM 768 O O . VAL A 1 91 ? 0.097 9.126 -4.530 1.00 96.25 91 VAL A O 1
ATOM 771 N N . ILE A 1 92 ? -0.087 7.659 -6.225 1.00 96.38 92 ILE A N 1
ATOM 772 C CA . ILE A 1 92 ? -1.374 7.088 -5.795 1.00 96.38 92 ILE A CA 1
ATOM 773 C C . ILE A 1 92 ? -1.241 6.442 -4.413 1.00 96.38 92 ILE A C 1
ATOM 775 O O . ILE A 1 92 ? -2.052 6.677 -3.517 1.00 96.38 92 ILE A O 1
ATOM 779 N N . THR A 1 93 ? -0.199 5.643 -4.227 1.00 96.19 93 THR A N 1
ATOM 780 C CA . THR A 1 93 ? 0.067 4.919 -2.985 1.00 96.19 93 THR A CA 1
ATOM 781 C C . THR A 1 93 ? 0.306 5.880 -1.825 1.00 96.19 93 THR A C 1
ATOM 783 O O . THR A 1 93 ? -0.327 5.753 -0.777 1.00 96.19 93 THR A O 1
ATOM 786 N N . LEU A 1 94 ? 1.159 6.884 -2.025 1.00 95.25 94 LEU A N 1
ATOM 787 C CA . LEU A 1 94 ? 1.454 7.913 -1.036 1.00 95.25 94 LEU A CA 1
ATOM 788 C C . LEU A 1 94 ? 0.195 8.695 -0.647 1.00 95.25 94 LEU A C 1
ATOM 790 O O . LEU A 1 94 ? -0.040 8.931 0.539 1.00 95.25 94 LEU A O 1
ATOM 794 N N . PHE A 1 95 ? -0.645 9.047 -1.623 1.00 94.88 95 PHE A N 1
ATOM 795 C CA . PHE A 1 95 ? -1.928 9.691 -1.355 1.00 94.88 95 PHE A CA 1
ATOM 796 C C . PHE A 1 95 ? -2.791 8.836 -0.417 1.00 94.88 95 PHE A C 1
ATOM 798 O O . PHE A 1 95 ? -3.308 9.337 0.585 1.00 94.88 95 PHE A O 1
ATOM 805 N N . PHE A 1 96 ? -2.904 7.534 -0.690 1.00 96.56 96 PHE A N 1
ATOM 806 C CA . PHE A 1 96 ? -3.676 6.624 0.152 1.00 96.56 96 PHE A CA 1
ATOM 807 C C . PHE A 1 96 ? -3.049 6.391 1.532 1.00 96.56 96 PHE A C 1
ATOM 809 O O . PHE A 1 96 ? -3.793 6.244 2.503 1.00 96.56 96 PHE A O 1
ATOM 816 N N . ILE A 1 97 ? -1.720 6.413 1.661 1.00 95.81 97 ILE A N 1
ATOM 817 C CA . ILE A 1 97 ? -1.041 6.359 2.965 1.00 95.81 97 ILE A CA 1
ATOM 818 C C . ILE A 1 97 ? -1.418 7.586 3.803 1.00 95.81 97 ILE A C 1
ATOM 820 O O . ILE A 1 97 ? -1.882 7.442 4.936 1.00 95.81 97 ILE A O 1
ATOM 824 N N . ILE A 1 98 ? -1.295 8.788 3.231 1.00 94.19 98 ILE A N 1
ATOM 825 C CA . ILE A 1 98 ? -1.650 10.047 3.903 1.00 94.19 98 ILE A CA 1
ATOM 826 C C . ILE A 1 98 ? -3.129 10.051 4.297 1.00 94.19 98 ILE A C 1
ATOM 828 O O . ILE A 1 98 ? -3.463 10.397 5.432 1.00 94.19 98 ILE A O 1
ATOM 832 N N . ALA A 1 99 ? -4.016 9.624 3.396 1.00 93.94 99 ALA A N 1
ATOM 833 C CA . ALA A 1 99 ? -5.444 9.525 3.676 1.00 93.94 99 ALA A CA 1
ATOM 834 C C . ALA A 1 99 ? -5.740 8.533 4.815 1.00 93.94 99 ALA A C 1
ATOM 836 O O . ALA A 1 99 ? -6.506 8.855 5.724 1.00 93.94 99 ALA A O 1
ATOM 837 N N . GLY A 1 100 ? -5.112 7.354 4.813 1.00 96.31 100 GLY A N 1
ATOM 838 C CA . GLY A 1 100 ? -5.265 6.354 5.872 1.00 96.31 100 GLY A CA 1
ATOM 839 C C . GLY A 1 100 ? -4.818 6.878 7.239 1.00 96.31 100 GLY A C 1
ATOM 840 O O . GLY A 1 100 ? -5.571 6.794 8.212 1.00 96.31 100 GLY A O 1
ATOM 841 N N . ILE A 1 101 ? -3.636 7.497 7.304 1.00 95.81 101 ILE A N 1
ATOM 842 C CA . ILE A 1 101 ? -3.102 8.136 8.518 1.00 95.81 101 ILE A CA 1
ATOM 843 C C . ILE A 1 101 ? -4.048 9.229 9.019 1.00 95.81 101 ILE A C 1
ATOM 845 O O . ILE A 1 101 ? -4.375 9.266 10.209 1.00 95.81 101 ILE A O 1
ATOM 849 N N . TYR A 1 102 ? -4.506 10.104 8.119 1.00 94.56 102 TYR A N 1
ATOM 850 C CA . TYR A 1 102 ? -5.441 11.173 8.457 1.00 94.56 102 TYR A CA 1
ATOM 851 C C . TYR A 1 102 ? -6.709 10.611 9.093 1.00 94.56 102 TYR A C 1
ATOM 853 O O . TYR A 1 102 ? -7.114 11.054 10.165 1.00 94.56 102 TYR A O 1
ATOM 861 N N . LEU A 1 103 ? -7.323 9.616 8.449 1.00 95.75 103 LEU A N 1
ATOM 862 C CA . LEU A 1 103 ? -8.581 9.022 8.888 1.00 95.75 103 LEU A CA 1
ATOM 863 C C . LEU A 1 103 ? -8.451 8.325 10.243 1.00 95.75 103 LEU A C 1
ATOM 865 O O . LEU A 1 103 ? -9.351 8.461 11.073 1.00 95.75 103 LEU A O 1
ATOM 869 N N . ILE A 1 104 ? -7.346 7.617 10.488 1.00 97.62 104 ILE A N 1
ATOM 870 C CA . ILE A 1 104 ? -7.067 6.991 11.788 1.00 97.62 104 ILE A CA 1
ATOM 871 C C . ILE A 1 104 ? -6.871 8.064 12.862 1.00 97.62 104 ILE A C 1
ATOM 873 O O . ILE A 1 104 ? -7.531 8.016 13.900 1.00 97.62 104 ILE A O 1
ATOM 877 N N . SER A 1 105 ? -6.015 9.059 12.613 1.00 96.94 105 SER A N 1
ATOM 878 C CA . SER A 1 105 ? -5.748 10.136 13.575 1.00 96.94 105 SER A CA 1
ATOM 879 C C . SER A 1 105 ? -7.022 10.922 13.896 1.00 96.94 105 SER A C 1
ATOM 881 O O . SER A 1 105 ? -7.349 11.154 15.061 1.00 96.94 105 SER A O 1
ATOM 883 N N . HIS A 1 106 ? -7.811 11.260 12.876 1.00 94.81 106 HIS A N 1
ATOM 884 C CA . HIS A 1 106 ? -9.073 11.965 13.059 1.00 94.81 106 HIS A CA 1
ATOM 885 C C . HIS A 1 106 ? -10.094 11.111 13.813 1.00 94.81 106 HIS A C 1
ATOM 887 O O . HIS A 1 106 ? -10.822 11.629 14.653 1.00 94.81 106 HIS A O 1
ATOM 893 N N . PHE A 1 107 ? -10.136 9.799 13.570 1.00 96.06 107 PHE A N 1
ATOM 894 C CA . PHE A 1 107 ? -11.002 8.898 14.327 1.00 96.06 107 PHE A CA 1
ATOM 895 C C . PHE A 1 107 ? -10.631 8.837 15.816 1.00 96.06 107 PHE A C 1
ATOM 897 O O . PHE A 1 107 ? -11.528 8.764 16.652 1.00 96.06 107 PHE A O 1
ATOM 904 N N . LEU A 1 108 ? -9.338 8.884 16.150 1.00 96.88 108 LEU A N 1
ATOM 905 C CA . LEU A 1 108 ? -8.852 8.8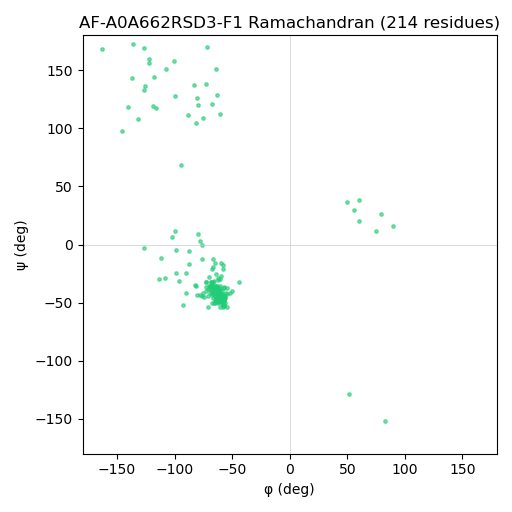29 17.533 1.00 96.88 108 LEU A CA 1
ATOM 906 C C . LEU A 1 108 ? -9.051 10.143 18.296 1.00 96.88 108 LEU A C 1
ATOM 908 O O . LEU A 1 108 ? -9.435 10.117 19.462 1.00 96.88 108 LEU A O 1
ATOM 912 N N . PHE A 1 109 ? -8.787 11.283 17.653 1.00 96.06 109 PHE A N 1
ATOM 913 C CA . PHE A 1 109 ? -8.715 12.583 18.334 1.00 96.06 109 PHE A CA 1
ATOM 914 C C . PHE A 1 109 ? -9.848 13.548 17.977 1.00 96.06 109 PHE A C 1
ATOM 916 O O . PHE A 1 109 ? -9.987 14.585 18.623 1.00 96.06 109 PHE A O 1
ATOM 923 N N . ASN A 1 110 ? -10.643 13.242 16.945 1.00 93.69 110 ASN A N 1
ATOM 924 C CA . ASN A 1 110 ? -11.709 14.100 16.419 1.00 93.69 110 ASN A CA 1
ATOM 925 C C . ASN A 1 110 ? -11.242 15.549 16.157 1.00 93.69 110 ASN A C 1
ATOM 927 O O . ASN A 1 110 ? -11.963 16.516 16.408 1.00 93.69 110 ASN A O 1
ATOM 931 N N . ASN A 1 111 ? -9.995 15.711 15.698 1.00 91.56 111 ASN A N 1
ATOM 932 C CA . ASN A 1 111 ? -9.343 17.009 15.557 1.00 91.56 111 ASN A CA 1
ATOM 933 C C . ASN A 1 111 ? -8.504 17.080 14.273 1.00 91.56 111 ASN A C 1
ATOM 935 O O . ASN A 1 111 ? -7.530 16.349 14.109 1.00 91.56 111 ASN A O 1
ATOM 939 N N . ASN A 1 112 ? -8.861 18.006 13.377 1.00 89.19 112 ASN A N 1
ATOM 940 C CA . ASN A 1 112 ? -8.201 18.170 12.077 1.00 89.19 112 ASN A CA 1
ATOM 941 C C . ASN A 1 112 ? -6.748 18.644 12.191 1.00 89.19 112 ASN A C 1
ATOM 943 O O . ASN A 1 112 ? -5.914 18.224 11.392 1.00 89.19 112 ASN A O 1
ATOM 947 N N . LEU A 1 113 ? -6.442 19.506 13.165 1.00 90.19 113 LEU A N 1
ATOM 948 C CA . LEU A 1 113 ? -5.085 20.002 13.384 1.00 90.19 113 LEU A CA 1
ATOM 949 C C . LEU A 1 113 ? -4.181 18.867 13.865 1.00 90.19 113 LEU A C 1
ATOM 951 O O . LEU A 1 113 ? -3.086 18.705 13.338 1.00 90.19 113 LEU A O 1
ATOM 955 N N . THR A 1 114 ? -4.658 18.038 14.797 1.00 93.56 114 THR A N 1
ATO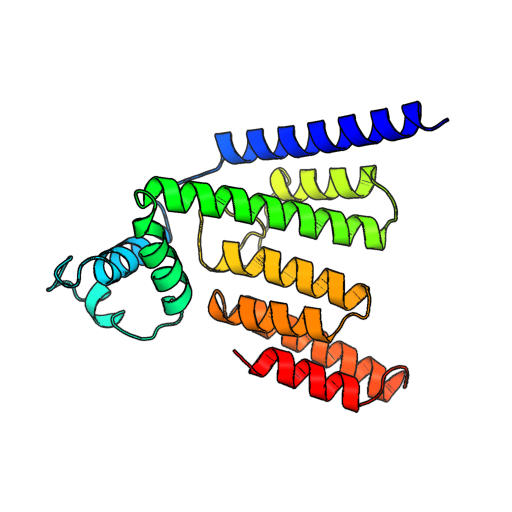M 956 C CA . THR A 1 114 ? -3.926 16.849 15.253 1.00 93.56 114 THR A CA 1
ATOM 957 C C . THR A 1 114 ? -3.646 15.898 14.092 1.00 93.56 114 THR A C 1
ATOM 959 O O . THR A 1 114 ? -2.514 15.444 13.938 1.00 93.56 114 THR A O 1
ATOM 962 N N . SER A 1 115 ? -4.627 15.645 13.223 1.00 92.75 115 SER A N 1
ATOM 963 C CA . SER A 1 115 ? -4.435 14.799 12.037 1.00 92.75 115 SER A CA 1
ATOM 964 C C . SER A 1 115 ? -3.445 15.389 11.038 1.00 92.75 115 SER A C 1
ATOM 966 O O . SER A 1 115 ? -2.612 14.659 10.507 1.00 92.75 115 SER A O 1
ATOM 968 N N . PHE A 1 116 ? -3.475 16.705 10.828 1.00 90.81 116 PHE A N 1
ATOM 969 C CA . PHE A 1 116 ? -2.513 17.388 9.967 1.00 90.81 116 PHE A CA 1
ATOM 970 C C . PHE A 1 116 ? -1.088 17.321 10.525 1.00 90.81 116 PHE A C 1
ATOM 972 O O . PHE A 1 116 ? -0.163 16.941 9.812 1.00 90.81 116 PHE A O 1
ATOM 979 N N . LEU A 1 117 ? -0.916 17.619 11.815 1.00 92.56 117 LEU A N 1
ATOM 980 C CA . LEU A 1 117 ? 0.373 17.496 12.495 1.00 92.56 117 LEU A CA 1
ATOM 981 C C . LEU A 1 117 ? 0.883 16.050 12.471 1.00 92.56 117 LEU A C 1
ATOM 983 O O . LEU A 1 117 ? 2.077 15.835 12.297 1.00 92.56 117 LEU A O 1
ATOM 987 N N . THR A 1 118 ? -0.011 15.061 12.571 1.00 93.62 118 THR A N 1
ATOM 988 C CA . THR A 1 118 ? 0.352 13.640 12.426 1.00 93.62 118 THR A CA 1
ATOM 989 C C . THR A 1 118 ? 0.954 13.365 11.046 1.00 93.62 118 THR A C 1
ATOM 991 O O . THR A 1 118 ? 2.022 12.766 10.960 1.00 93.62 118 THR A O 1
ATOM 994 N N . ILE A 1 119 ? 0.310 13.829 9.967 1.00 93.38 119 ILE A N 1
ATOM 995 C CA . ILE A 1 119 ? 0.838 13.678 8.600 1.00 93.38 119 ILE A CA 1
ATOM 996 C C . ILE A 1 119 ? 2.189 14.378 8.468 1.00 93.38 1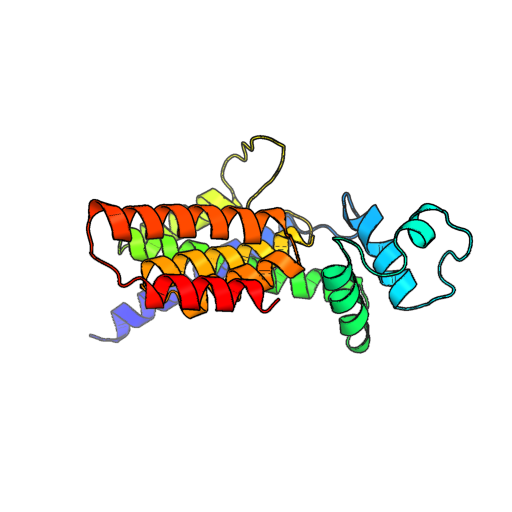19 ILE A C 1
ATOM 998 O O . ILE A 1 119 ? 3.134 13.785 7.959 1.00 93.38 119 ILE A O 1
ATOM 1002 N N . PHE A 1 120 ? 2.285 15.624 8.937 1.00 91.88 120 PHE A N 1
ATOM 1003 C CA . PHE A 1 120 ? 3.516 16.404 8.860 1.00 91.88 120 PHE A CA 1
ATOM 1004 C C . PHE A 1 120 ? 4.684 15.684 9.545 1.00 91.88 120 PHE A C 1
ATOM 1006 O O . PHE A 1 120 ? 5.749 15.546 8.954 1.00 91.88 120 PHE A O 1
ATOM 1013 N N . LEU A 1 121 ? 4.470 15.162 10.756 1.00 92.38 121 LEU A N 1
ATOM 1014 C CA . LEU A 1 121 ? 5.492 14.415 11.488 1.00 92.38 121 LEU A CA 1
ATOM 1015 C C . LEU A 1 121 ? 5.849 13.084 10.819 1.00 92.38 121 LEU A C 1
ATOM 1017 O O . LEU A 1 121 ? 6.997 12.670 10.894 1.00 92.38 121 LEU A O 1
ATOM 1021 N N . ILE A 1 122 ? 4.907 12.416 10.151 1.00 90.75 122 ILE A N 1
ATOM 1022 C CA . ILE A 1 122 ? 5.218 11.177 9.425 1.00 90.75 122 ILE A CA 1
ATOM 1023 C C . ILE A 1 122 ? 6.014 11.454 8.144 1.00 90.75 122 ILE A C 1
ATOM 1025 O O . ILE A 1 122 ? 6.884 10.658 7.810 1.00 90.75 122 ILE A O 1
ATOM 1029 N N . LEU A 1 123 ? 5.738 12.553 7.437 1.00 90.62 123 LEU A N 1
ATOM 1030 C CA . LEU A 1 123 ? 6.431 12.891 6.187 1.00 90.62 123 LEU A CA 1
ATOM 1031 C C . LEU A 1 123 ? 7.787 13.577 6.405 1.00 90.62 123 LEU A C 1
ATOM 1033 O O . LEU A 1 123 ? 8.697 13.374 5.610 1.00 90.62 123 LEU A O 1
ATOM 1037 N N . PHE A 1 124 ? 7.915 14.410 7.440 1.00 89.75 124 PHE A N 1
ATOM 1038 C CA . PHE A 1 124 ? 9.079 15.288 7.641 1.00 89.75 124 PHE A CA 1
ATOM 1039 C C . PHE A 1 124 ? 9.728 15.147 9.021 1.00 89.75 124 PHE A C 1
ATOM 1041 O O . PHE A 1 124 ? 10.712 15.828 9.314 1.00 89.75 124 PHE A O 1
ATOM 1048 N N . GLY A 1 125 ? 9.161 14.324 9.904 1.00 84.94 125 GLY A N 1
ATOM 1049 C CA . GLY A 1 125 ? 9.729 14.080 11.224 1.00 84.94 125 GLY A CA 1
ATOM 1050 C C . GLY A 1 125 ? 10.995 13.234 11.162 1.00 84.94 125 GLY A C 1
ATOM 1051 O O . GLY A 1 125 ? 11.364 12.667 10.135 1.00 84.94 125 GLY A O 1
ATOM 1052 N N . THR A 1 126 ? 11.680 13.140 12.298 1.00 76.81 126 THR A N 1
ATOM 1053 C CA . THR A 1 126 ? 12.882 12.322 12.399 1.00 76.81 126 THR A CA 1
ATOM 1054 C C . THR A 1 126 ? 12.529 10.848 12.275 1.00 76.81 126 THR A C 1
ATOM 1056 O O . THR A 1 126 ? 11.776 10.270 13.058 1.00 76.81 126 THR A O 1
ATOM 1059 N N . HIS A 1 127 ? 13.119 10.233 11.267 1.00 70.44 127 HIS A N 1
ATOM 1060 C CA . HIS A 1 127 ? 12.977 8.828 10.976 1.00 70.44 127 HIS A CA 1
ATOM 1061 C C . HIS A 1 127 ? 13.928 8.036 11.891 1.00 70.44 127 HIS A C 1
ATOM 1063 O O . HIS A 1 127 ? 15.138 8.007 11.680 1.00 70.44 127 HIS A O 1
ATOM 1069 N N . THR A 1 128 ? 13.383 7.380 12.923 1.00 71.00 128 THR A N 1
ATOM 1070 C CA . THR A 1 128 ? 14.043 6.268 13.629 1.00 71.00 128 THR A CA 1
ATOM 1071 C C . THR A 1 128 ? 13.224 4.995 13.428 1.00 71.00 128 THR A C 1
ATOM 1073 O O . THR A 1 128 ? 12.050 4.929 13.787 1.00 71.00 128 THR A O 1
ATOM 1076 N N . SER A 1 129 ? 13.808 3.984 12.785 1.00 71.81 129 SER A N 1
ATOM 1077 C CA . SER A 1 129 ? 13.142 2.701 12.560 1.00 71.81 129 SER A CA 1
ATOM 1078 C C . SER A 1 129 ? 14.004 1.572 13.086 1.00 71.81 129 SER A C 1
ATOM 1080 O O . SER A 1 129 ? 15.217 1.518 12.877 1.00 71.81 129 SER A O 1
ATOM 1082 N N . LEU A 1 130 ? 13.353 0.641 13.775 1.00 64.19 130 LEU A N 1
ATOM 1083 C CA . LEU A 1 130 ? 13.956 -0.636 14.112 1.00 64.19 130 LEU A CA 1
ATOM 1084 C C . LEU A 1 130 ? 13.968 -1.480 12.833 1.00 64.19 130 LEU A C 1
ATOM 1086 O O . LEU A 1 130 ? 12.919 -1.892 12.344 1.00 64.19 130 LEU A O 1
ATOM 1090 N N . GLY A 1 131 ? 15.158 -1.682 12.265 1.00 69.94 131 GLY A N 1
ATOM 1091 C CA . GLY A 1 131 ? 15.350 -2.478 11.050 1.00 69.94 131 GLY A CA 1
ATOM 1092 C C . GLY A 1 131 ? 15.257 -1.709 9.729 1.00 69.94 131 GLY A C 1
ATOM 1093 O O . GLY A 1 131 ? 15.109 -2.348 8.695 1.00 69.94 131 GLY A O 1
ATOM 1094 N N . GLY A 1 132 ? 15.334 -0.372 9.739 1.00 70.94 132 GLY A N 1
ATOM 1095 C CA . GLY A 1 132 ? 15.466 0.426 8.509 1.00 70.94 132 GLY A CA 1
ATOM 1096 C C . GLY A 1 132 ? 14.195 0.559 7.661 1.00 70.94 132 GLY A C 1
ATOM 1097 O O . GLY A 1 132 ? 14.278 1.016 6.527 1.00 70.94 132 GLY A O 1
ATOM 1098 N N . ASN A 1 133 ? 13.029 0.166 8.187 1.00 76.00 133 ASN A N 1
ATOM 1099 C CA . ASN A 1 133 ? 11.756 0.208 7.465 1.00 76.00 133 ASN A CA 1
ATOM 1100 C C . ASN A 1 133 ? 10.929 1.437 7.851 1.00 76.00 133 ASN A C 1
ATOM 1102 O O . ASN A 1 133 ? 10.640 1.665 9.028 1.00 76.00 133 ASN A O 1
ATOM 1106 N N . TRP A 1 134 ? 10.495 2.192 6.846 1.00 84.75 134 TRP A N 1
ATOM 1107 C CA . TRP A 1 134 ? 9.721 3.419 7.016 1.00 84.75 134 TRP A CA 1
ATOM 1108 C C . TRP A 1 134 ? 8.264 3.213 6.603 1.00 84.75 134 TRP A C 1
ATOM 1110 O O . TRP A 1 134 ? 7.962 2.397 5.737 1.00 84.75 134 TRP A O 1
ATOM 1120 N N . ILE A 1 135 ? 7.345 3.968 7.217 1.00 86.00 135 ILE A N 1
ATOM 1121 C CA . ILE A 1 135 ? 5.930 3.982 6.794 1.00 86.00 135 ILE A CA 1
ATOM 1122 C C . ILE A 1 135 ? 5.812 4.570 5.385 1.00 86.00 135 ILE A C 1
ATOM 1124 O O . ILE A 1 135 ? 5.022 4.094 4.572 1.00 86.00 135 ILE A O 1
ATOM 1128 N N . VAL A 1 136 ? 6.601 5.612 5.116 1.00 90.25 136 VAL A N 1
ATOM 1129 C CA . VAL A 1 136 ? 6.706 6.258 3.814 1.00 90.25 136 VAL A CA 1
ATOM 1130 C C . VAL A 1 136 ? 8.148 6.125 3.349 1.00 90.25 136 VAL A C 1
ATOM 1132 O O . VAL A 1 136 ? 9.062 6.580 4.034 1.00 90.25 136 VAL A O 1
ATOM 1135 N N . CYS A 1 137 ? 8.335 5.457 2.217 1.00 88.12 137 CYS A N 1
ATOM 1136 C CA . CYS A 1 137 ? 9.625 5.316 1.554 1.00 88.12 137 CYS A CA 1
ATOM 1137 C C . CYS A 1 137 ? 9.718 6.304 0.389 1.00 88.12 137 CYS A C 1
ATOM 1139 O O . CYS A 1 137 ? 8.699 6.718 -0.159 1.00 88.12 137 CYS A O 1
ATOM 1141 N N . ASP A 1 138 ? 10.943 6.625 -0.007 1.00 91.50 138 ASP A N 1
ATOM 1142 C CA . ASP A 1 138 ? 11.294 7.438 -1.176 1.00 91.50 138 ASP A CA 1
ATOM 1143 C C . ASP A 1 138 ? 11.158 6.683 -2.510 1.00 91.50 138 ASP A C 1
ATOM 1145 O O . ASP A 1 138 ? 11.152 7.284 -3.583 1.00 91.50 138 ASP A O 1
ATOM 1149 N N . ILE A 1 139 ? 11.003 5.363 -2.451 1.00 94.44 139 ILE A N 1
ATOM 1150 C CA . ILE A 1 139 ? 10.862 4.479 -3.607 1.00 94.44 139 ILE A CA 1
ATOM 1151 C C . ILE A 1 139 ? 9.562 3.668 -3.558 1.00 94.44 139 ILE A C 1
ATOM 1153 O O . ILE A 1 139 ? 8.982 3.419 -2.493 1.00 94.44 139 ILE A O 1
ATOM 1157 N N . LEU A 1 140 ? 9.086 3.228 -4.727 1.00 96.38 140 LEU A N 1
ATOM 1158 C CA . LEU A 1 140 ? 7.927 2.341 -4.819 1.00 96.38 140 LEU A CA 1
ATOM 1159 C C . LEU A 1 140 ? 8.376 0.883 -4.740 1.00 96.38 140 LEU A C 1
ATOM 1161 O O . LEU A 1 140 ? 8.937 0.335 -5.682 1.00 96.38 140 LEU A O 1
ATOM 1165 N N . ILE A 1 141 ? 8.022 0.234 -3.641 1.00 95.31 141 ILE A N 1
ATOM 1166 C CA . ILE A 1 141 ? 8.291 -1.182 -3.395 1.00 95.31 141 ILE A CA 1
ATOM 1167 C C . ILE A 1 141 ? 6.984 -1.904 -3.024 1.00 95.31 141 ILE A C 1
ATOM 1169 O O . ILE A 1 141 ? 5.976 -1.240 -2.762 1.00 95.31 141 ILE A O 1
ATOM 1173 N N . PRO A 1 142 ? 6.948 -3.249 -2.962 1.00 96.25 142 PRO A N 1
ATOM 1174 C CA . PRO A 1 142 ? 5.733 -3.980 -2.603 1.00 96.25 142 PRO A CA 1
ATOM 1175 C C . PRO A 1 142 ? 5.124 -3.536 -1.263 1.00 96.25 142 PRO A C 1
ATOM 1177 O O . PRO A 1 142 ? 3.906 -3.385 -1.149 1.00 96.25 142 PRO A O 1
ATOM 1180 N N . THR A 1 143 ? 5.975 -3.223 -0.277 1.00 95.25 143 THR A N 1
ATOM 1181 C CA . THR A 1 143 ? 5.570 -2.615 1.000 1.00 95.25 143 THR A CA 1
ATOM 1182 C C . THR A 1 143 ? 4.783 -1.324 0.798 1.00 95.25 143 THR A C 1
ATOM 1184 O O . THR A 1 143 ? 3.770 -1.135 1.465 1.00 95.25 143 THR A O 1
ATOM 1187 N N . SER A 1 144 ? 5.188 -0.462 -0.141 1.00 95.38 144 SER A N 1
ATOM 1188 C CA . SER A 1 144 ? 4.502 0.800 -0.408 1.00 95.38 144 SER A CA 1
ATOM 1189 C C . SER A 1 144 ? 3.030 0.544 -0.735 1.00 95.38 144 SER A C 1
ATOM 1191 O O . SER A 1 144 ? 2.186 1.193 -0.136 1.00 95.38 144 SER A O 1
ATOM 1193 N N . ILE A 1 145 ? 2.702 -0.445 -1.580 1.00 97.38 145 ILE A N 1
ATOM 1194 C CA . ILE A 1 145 ? 1.310 -0.794 -1.942 1.00 97.38 145 ILE A CA 1
ATOM 1195 C C . ILE A 1 145 ? 0.558 -1.463 -0.779 1.00 97.38 145 ILE A C 1
ATOM 1197 O O . ILE A 1 145 ? -0.628 -1.200 -0.565 1.00 97.38 145 ILE A O 1
ATOM 1201 N N . ALA A 1 146 ? 1.229 -2.316 -0.003 1.00 97.56 146 ALA A N 1
ATOM 1202 C CA . ALA A 1 146 ? 0.608 -3.019 1.120 1.00 97.56 146 ALA A CA 1
ATOM 1203 C C . ALA A 1 146 ? 0.250 -2.084 2.293 1.00 97.56 146 ALA A C 1
ATOM 1205 O O . ALA A 1 146 ? -0.782 -2.270 2.942 1.00 97.56 146 ALA A O 1
ATOM 1206 N N . THR A 1 147 ? 1.066 -1.062 2.558 1.00 97.12 147 THR A N 1
ATOM 1207 C CA . THR A 1 147 ? 0.884 -0.119 3.673 1.00 97.12 147 THR A CA 1
ATOM 1208 C C . THR A 1 147 ? -0.468 0.611 3.674 1.00 97.12 147 THR A C 1
ATOM 1210 O O . THR A 1 147 ? -1.147 0.561 4.701 1.00 97.12 147 THR A O 1
ATOM 1213 N N . PRO A 1 148 ? -0.936 1.273 2.594 1.00 97.75 148 PRO A N 1
ATOM 1214 C CA . PRO A 1 148 ? -2.244 1.920 2.605 1.00 97.75 148 PRO A CA 1
ATOM 1215 C C . PRO A 1 148 ? -3.375 0.911 2.812 1.00 97.75 148 PRO A C 1
ATOM 1217 O O . PRO A 1 148 ? -4.282 1.189 3.592 1.00 97.75 148 PRO A O 1
ATOM 1220 N N . LEU A 1 149 ? -3.312 -0.276 2.197 1.00 98.38 149 LEU A N 1
ATOM 1221 C CA . LEU A 1 149 ? -4.311 -1.332 2.409 1.00 98.38 149 LEU A CA 1
ATOM 1222 C C . LEU A 1 149 ? -4.400 -1.723 3.889 1.00 98.38 149 LEU A C 1
ATOM 1224 O O . LEU A 1 149 ? -5.496 -1.791 4.447 1.00 98.38 149 LEU A O 1
ATOM 1228 N N . ALA A 1 150 ? -3.253 -1.890 4.546 1.00 98.31 150 ALA A N 1
ATOM 1229 C CA . ALA A 1 150 ? -3.171 -2.153 5.976 1.00 98.31 150 ALA A CA 1
ATOM 1230 C C . ALA A 1 150 ? -3.708 -0.994 6.838 1.00 98.31 150 ALA A C 1
ATOM 1232 O O . ALA A 1 150 ? -4.452 -1.230 7.792 1.00 98.31 150 ALA A O 1
ATOM 1233 N N . LEU A 1 151 ? -3.402 0.262 6.497 1.00 98.12 151 LEU A N 1
ATOM 1234 C CA . LEU A 1 151 ? -3.938 1.435 7.199 1.00 98.12 151 LEU A CA 1
ATOM 1235 C C . LEU A 1 151 ? -5.466 1.508 7.081 1.00 98.12 151 LEU A C 1
ATOM 1237 O O . LEU A 1 151 ? -6.165 1.661 8.085 1.00 98.12 151 LEU A O 1
ATOM 1241 N N . PHE A 1 152 ? -6.013 1.334 5.878 1.00 98.50 152 PHE A N 1
ATOM 1242 C CA . PHE A 1 152 ? -7.463 1.281 5.688 1.00 98.50 152 PHE A CA 1
ATOM 1243 C C . PHE A 1 152 ? -8.085 0.080 6.402 1.00 98.50 152 PHE A C 1
ATOM 1245 O O . PHE A 1 152 ? -9.171 0.212 6.972 1.00 98.50 152 PHE A O 1
ATOM 1252 N N . ALA A 1 153 ? -7.400 -1.064 6.451 1.00 98.44 153 ALA A N 1
ATOM 1253 C CA . ALA A 1 153 ? -7.858 -2.211 7.219 1.00 98.44 153 ALA A CA 1
ATOM 1254 C C . ALA A 1 153 ? -7.981 -1.893 8.713 1.00 98.44 153 ALA A C 1
ATOM 1256 O O . ALA A 1 153 ? -9.016 -2.205 9.307 1.00 98.44 153 ALA A O 1
ATOM 1257 N N . ILE A 1 154 ? -6.984 -1.232 9.309 1.00 98.31 154 ILE A N 1
ATOM 1258 C CA . ILE A 1 154 ? -7.027 -0.774 10.706 1.00 98.31 154 ILE A CA 1
ATOM 1259 C C . ILE A 1 154 ? -8.172 0.228 10.898 1.00 98.31 154 ILE A C 1
ATOM 1261 O O . ILE A 1 154 ? -8.979 0.076 11.813 1.00 98.31 154 ILE A O 1
ATOM 1265 N N . TYR A 1 155 ? -8.319 1.206 10.004 1.00 98.44 155 TYR A N 1
ATOM 1266 C CA . TYR A 1 155 ? -9.413 2.177 10.073 1.00 98.44 155 TYR A CA 1
ATOM 1267 C C . TYR A 1 155 ? -10.797 1.502 10.063 1.00 98.44 155 TYR A C 1
ATOM 1269 O O . TYR A 1 155 ? -11.655 1.788 10.905 1.00 98.44 155 TYR A O 1
ATOM 1277 N N . PHE A 1 156 ? -11.027 0.564 9.141 1.00 98.25 156 PHE A N 1
ATOM 1278 C CA . PHE A 1 156 ? -12.291 -0.170 9.070 1.00 98.25 156 PHE A CA 1
ATOM 1279 C C . PHE A 1 156 ? -12.493 -1.111 10.256 1.00 98.25 156 PHE A C 1
ATOM 1281 O O . PHE A 1 156 ? -13.628 -1.262 10.719 1.00 98.25 156 PHE A O 1
ATOM 1288 N N . PHE A 1 157 ? -11.414 -1.677 10.796 1.00 97.69 157 PHE A N 1
ATOM 1289 C CA . PHE A 1 157 ? -11.449 -2.444 12.034 1.00 97.69 157 PHE A CA 1
ATOM 1290 C C . PHE A 1 157 ? -11.974 -1.598 13.199 1.00 97.69 157 PHE A C 1
ATOM 1292 O O . PHE A 1 157 ? -12.935 -1.988 13.864 1.00 97.69 157 PHE A O 1
ATOM 1299 N N . MET A 1 158 ? -11.428 -0.391 13.384 1.00 96.25 158 MET A N 1
ATOM 1300 C CA . MET A 1 158 ? -11.860 0.563 14.417 1.00 96.25 158 MET A CA 1
ATOM 1301 C C . MET A 1 158 ? -13.321 1.005 14.233 1.00 96.25 158 MET A C 1
ATOM 1303 O O . MET A 1 158 ? -14.040 1.243 15.202 1.00 96.25 158 MET A O 1
ATOM 1307 N N . LYS A 1 159 ? -13.804 1.042 12.985 1.00 96.00 159 LYS A N 1
ATOM 1308 C CA . LYS A 1 159 ? -15.217 1.268 12.631 1.00 96.00 159 LYS A CA 1
ATOM 1309 C C . LYS A 1 159 ? -16.106 0.022 12.774 1.00 96.00 159 LYS A C 1
ATOM 1311 O O . LYS A 1 159 ? -17.258 0.056 12.339 1.00 96.00 159 LYS A O 1
ATOM 1316 N N . LYS A 1 160 ? -15.604 -1.072 13.358 1.00 94.31 160 LYS A N 1
ATOM 1317 C CA . LYS A 1 160 ? -16.291 -2.369 13.517 1.00 94.31 160 LYS A CA 1
ATOM 1318 C C . LYS A 1 160 ? -16.702 -3.035 12.188 1.00 94.31 160 LYS A C 1
ATOM 1320 O O . LYS A 1 160 ? -17.564 -3.915 12.173 1.00 94.31 160 LYS A O 1
ATOM 1325 N N . ARG A 1 161 ? -16.086 -2.657 11.061 1.00 95.81 161 ARG A N 1
ATOM 1326 C CA . ARG A 1 161 ? -16.313 -3.242 9.724 1.00 95.81 161 ARG A CA 1
ATOM 1327 C C . ARG A 1 161 ? -15.290 -4.345 9.437 1.00 95.81 161 ARG A C 1
ATOM 1329 O O . ARG A 1 161 ? -14.416 -4.197 8.586 1.00 95.81 161 ARG A O 1
ATOM 1336 N N . LEU A 1 162 ? -15.409 -5.454 10.165 1.00 95.56 162 LEU A N 1
ATOM 1337 C CA . LEU A 1 162 ? -14.389 -6.510 10.193 1.00 95.56 162 LEU A CA 1
ATOM 1338 C C . LEU A 1 162 ? -14.146 -7.180 8.836 1.00 95.56 162 LEU A C 1
ATOM 1340 O O . LEU A 1 162 ? -13.000 -7.362 8.455 1.00 95.56 162 LEU A O 1
ATOM 1344 N N . TYR A 1 163 ? -15.193 -7.478 8.065 1.00 95.12 163 TYR A N 1
ATOM 1345 C CA . TYR A 1 163 ? -15.021 -8.164 6.778 1.00 95.12 163 TYR A CA 1
ATOM 1346 C C . TYR A 1 163 ? -14.179 -7.352 5.792 1.00 95.12 163 TYR A C 1
ATOM 1348 O O . TYR A 1 163 ? -13.267 -7.889 5.180 1.00 95.12 163 TYR A O 1
ATOM 1356 N N . ILE A 1 164 ? -14.433 -6.041 5.698 1.00 96.75 164 ILE A N 1
ATOM 1357 C CA . ILE A 1 164 ? -13.653 -5.136 4.840 1.00 96.75 164 ILE A CA 1
ATOM 1358 C C . ILE A 1 164 ? -12.209 -5.051 5.341 1.00 96.75 164 ILE A C 1
ATOM 1360 O O . ILE A 1 164 ? -11.284 -5.076 4.540 1.00 96.75 164 ILE A O 1
ATOM 1364 N N . SER A 1 165 ? -12.015 -4.987 6.661 1.00 97.69 165 SER A N 1
ATOM 1365 C CA . SER A 1 165 ? -10.681 -4.966 7.264 1.00 97.69 165 SER A CA 1
ATOM 1366 C C . SER A 1 165 ? -9.854 -6.193 6.869 1.00 97.69 165 SER A C 1
ATOM 1368 O O . SER A 1 165 ? -8.760 -6.055 6.330 1.00 97.69 165 SER A O 1
ATOM 1370 N N . PHE A 1 166 ? -10.401 -7.393 7.054 1.00 97.75 166 PHE A N 1
ATOM 1371 C CA . PHE A 1 166 ? -9.687 -8.634 6.763 1.00 97.75 166 PHE A CA 1
ATOM 1372 C C . PHE A 1 166 ? -9.525 -8.900 5.262 1.00 97.75 166 PHE A C 1
ATOM 1374 O O . PHE A 1 166 ? -8.482 -9.409 4.860 1.00 97.75 166 PHE A O 1
ATOM 1381 N N . LEU A 1 167 ? -10.489 -8.482 4.435 1.00 98.00 167 LEU A N 1
ATOM 1382 C CA . LEU A 1 167 ? -10.353 -8.496 2.976 1.00 98.00 167 LEU A CA 1
ATOM 1383 C C . LEU A 1 167 ? -9.155 -7.643 2.527 1.00 98.00 167 LEU A C 1
ATOM 1385 O O . LEU A 1 167 ? -8.322 -8.100 1.751 1.00 98.00 167 LEU A O 1
ATOM 1389 N N . LEU A 1 168 ? -9.035 -6.416 3.048 1.00 98.44 168 LEU A N 1
ATOM 1390 C CA . LEU A 1 168 ? -7.917 -5.526 2.725 1.00 98.44 168 LEU A CA 1
ATOM 1391 C C . LEU A 1 168 ? -6.571 -6.094 3.190 1.00 98.44 168 LEU A C 1
ATOM 1393 O O . LEU A 1 168 ? -5.580 -5.925 2.486 1.00 98.44 1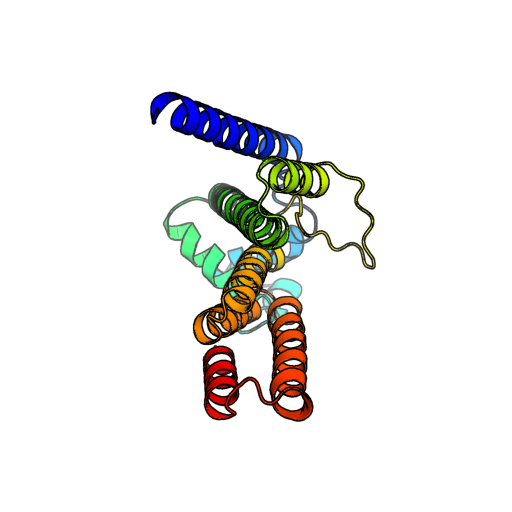68 LEU A O 1
ATOM 1397 N N . LEU A 1 169 ? -6.528 -6.786 4.334 1.00 98.44 169 LEU A N 1
ATOM 1398 C CA . LEU A 1 169 ? -5.307 -7.447 4.811 1.00 98.44 169 LEU A CA 1
ATOM 1399 C C . LEU A 1 169 ? -4.918 -8.652 3.957 1.00 98.44 169 LEU A C 1
ATOM 1401 O O . LEU A 1 169 ? -3.727 -8.853 3.737 1.00 98.44 169 LEU A O 1
ATOM 1405 N N . GLY A 1 170 ? -5.892 -9.407 3.441 1.00 97.75 170 GLY A N 1
ATOM 1406 C CA . GLY A 1 170 ? -5.637 -10.485 2.482 1.00 97.75 170 GLY A CA 1
ATOM 1407 C C . GLY A 1 170 ? -5.011 -9.938 1.199 1.00 97.75 170 GLY A C 1
ATOM 1408 O O . GLY A 1 170 ? -3.939 -10.378 0.792 1.00 97.75 170 GLY A O 1
ATOM 1409 N N . ILE A 1 171 ? -5.592 -8.871 0.638 1.00 98.00 171 ILE A N 1
ATOM 1410 C CA . ILE A 1 171 ? -5.025 -8.183 -0.535 1.00 98.00 171 ILE A CA 1
ATOM 1411 C C . ILE A 1 171 ? -3.633 -7.610 -0.216 1.00 98.00 171 ILE A C 1
ATOM 1413 O O . ILE A 1 171 ? -2.721 -7.735 -1.027 1.00 98.00 171 ILE A O 1
ATOM 1417 N N . ALA A 1 172 ? -3.429 -7.020 0.967 1.00 98.12 172 ALA A N 1
ATOM 1418 C CA . ALA A 1 172 ? -2.117 -6.520 1.383 1.00 98.12 172 ALA A CA 1
ATOM 1419 C C . ALA A 1 172 ? -1.068 -7.642 1.450 1.00 98.12 172 ALA A C 1
ATOM 1421 O O . ALA A 1 172 ? 0.076 -7.425 1.050 1.00 98.12 172 ALA A O 1
ATOM 1422 N N . SER A 1 173 ? -1.455 -8.841 1.900 1.00 97.44 173 SER A N 1
ATOM 1423 C CA . SER A 1 173 ? -0.583 -10.019 1.955 1.00 97.44 173 SER A CA 1
ATOM 1424 C C . SER A 1 173 ? -0.119 -10.503 0.578 1.00 97.44 173 SER A C 1
ATOM 1426 O O . SER A 1 173 ? 0.967 -11.074 0.504 1.00 97.44 173 SER A O 1
ATOM 1428 N N . LEU A 1 174 ? -0.865 -10.226 -0.500 1.00 96.81 174 LEU A N 1
ATOM 1429 C CA . LEU A 1 174 ? -0.423 -10.524 -1.869 1.00 96.81 174 LEU A CA 1
ATOM 1430 C C . LEU A 1 174 ? 0.805 -9.697 -2.273 1.00 96.81 174 LEU A C 1
ATOM 1432 O O . LEU A 1 174 ? 1.669 -10.189 -2.993 1.00 96.81 174 LEU A O 1
ATOM 1436 N N . PHE A 1 175 ? 0.889 -8.445 -1.813 1.00 96.81 175 PHE A N 1
ATOM 1437 C CA . PHE A 1 175 ? 2.010 -7.553 -2.121 1.00 96.81 175 PHE A CA 1
ATOM 1438 C C . PHE A 1 175 ? 3.134 -7.663 -1.095 1.00 96.81 175 PHE A C 1
ATOM 1440 O O . PHE A 1 175 ? 4.302 -7.674 -1.466 1.00 96.81 175 PHE A O 1
ATOM 1447 N N . GLN A 1 176 ? 2.797 -7.738 0.192 1.00 95.56 176 GLN A N 1
ATOM 1448 C CA . GLN A 1 176 ? 3.777 -7.898 1.256 1.00 95.56 176 GLN A CA 1
ATOM 1449 C C . GLN A 1 176 ? 3.205 -8.756 2.381 1.00 95.56 176 GLN A C 1
ATOM 1451 O O . GLN A 1 176 ? 2.513 -8.267 3.283 1.00 95.56 176 GLN A O 1
ATOM 1456 N N . ILE A 1 177 ? 3.546 -10.047 2.342 1.00 93.88 177 ILE A N 1
ATOM 1457 C CA . ILE A 1 177 ? 3.009 -11.058 3.257 1.00 93.88 177 ILE A CA 1
ATOM 1458 C C . ILE A 1 177 ? 3.201 -10.668 4.720 1.00 93.88 177 ILE A C 1
ATOM 1460 O O . ILE A 1 177 ? 2.256 -10.767 5.499 1.00 93.88 177 ILE A O 1
ATOM 1464 N N . LEU A 1 178 ? 4.378 -10.139 5.072 1.00 93.38 178 LEU A N 1
ATOM 1465 C CA . LEU A 1 178 ? 4.708 -9.761 6.443 1.00 93.38 178 LEU A CA 1
ATOM 1466 C C . LEU A 1 178 ? 3.768 -8.673 6.979 1.00 93.38 178 LEU A C 1
ATOM 1468 O O . LEU A 1 178 ? 3.320 -8.776 8.114 1.00 93.38 178 LEU A O 1
ATOM 1472 N N . ILE A 1 179 ? 3.423 -7.666 6.171 1.00 94.56 179 ILE A N 1
ATOM 1473 C CA . ILE A 1 179 ? 2.553 -6.561 6.602 1.00 94.56 179 ILE A CA 1
ATOM 1474 C C . ILE A 1 179 ? 1.119 -7.053 6.776 1.00 94.56 179 ILE A C 1
ATOM 1476 O O . ILE A 1 179 ? 0.536 -6.883 7.849 1.00 94.56 179 ILE A O 1
ATOM 1480 N N . GLY A 1 180 ? 0.557 -7.687 5.743 1.00 96.25 180 GLY A N 1
ATOM 1481 C CA . GLY A 1 180 ? -0.827 -8.158 5.788 1.00 96.25 180 GLY A CA 1
ATOM 1482 C C . GLY A 1 180 ? -1.041 -9.214 6.876 1.00 96.25 180 GLY A C 1
ATOM 1483 O O . GLY A 1 180 ? -1.975 -9.100 7.671 1.00 96.25 180 GLY A O 1
ATOM 1484 N N . MET A 1 181 ? -0.132 -10.189 6.979 1.00 95.50 181 MET A N 1
ATOM 1485 C CA . MET A 1 181 ? -0.246 -11.302 7.923 1.00 95.50 181 MET A CA 1
ATOM 1486 C C . MET A 1 181 ? -0.022 -10.858 9.367 1.00 95.50 181 MET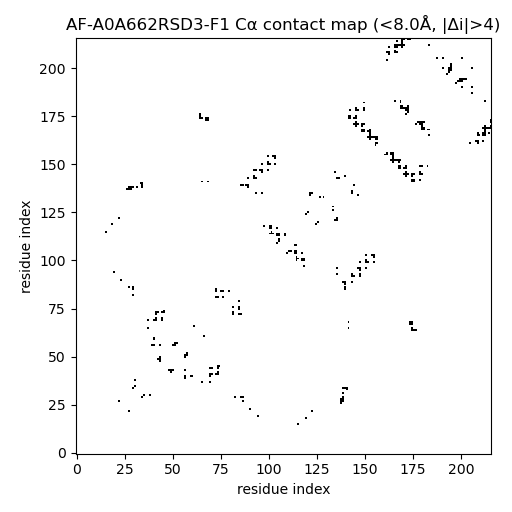 A C 1
ATOM 1488 O O . MET A 1 181 ? -0.793 -11.250 10.242 1.00 95.50 181 MET A O 1
ATOM 1492 N N . LEU A 1 182 ? 0.999 -10.037 9.639 1.00 95.31 182 LEU A N 1
ATOM 1493 C CA . LEU A 1 182 ? 1.295 -9.602 11.005 1.00 95.31 182 LEU A CA 1
ATOM 1494 C C . LEU A 1 182 ? 0.149 -8.762 11.572 1.00 95.31 182 LEU A C 1
ATOM 1496 O O . LEU A 1 182 ? -0.294 -8.994 12.696 1.00 95.31 182 LEU A O 1
ATOM 1500 N N . ILE A 1 183 ? -0.378 -7.827 10.779 1.00 96.88 183 ILE A N 1
ATOM 1501 C CA . ILE A 1 183 ? -1.496 -6.986 11.210 1.00 96.88 183 ILE A CA 1
ATOM 1502 C C . ILE A 1 183 ? -2.764 -7.831 11.359 1.00 96.88 183 ILE A C 1
ATOM 1504 O O . ILE A 1 183 ? -3.460 -7.692 12.365 1.00 96.88 183 ILE A O 1
ATOM 1508 N N . ALA A 1 184 ? -3.042 -8.760 10.437 1.00 97.38 184 ALA A N 1
ATOM 1509 C CA . ALA A 1 184 ? -4.161 -9.692 10.584 1.00 97.38 184 ALA A CA 1
ATOM 1510 C C . ALA A 1 184 ? -4.051 -10.502 11.881 1.00 97.38 184 ALA A C 1
ATOM 1512 O O . ALA A 1 184 ? -5.019 -10.562 12.640 1.00 97.38 184 ALA A O 1
ATOM 1513 N N . ALA A 1 185 ? -2.872 -11.047 12.188 1.00 96.31 185 ALA A N 1
ATOM 1514 C CA . ALA A 1 185 ? -2.631 -11.780 13.425 1.00 96.31 185 ALA A CA 1
ATOM 1515 C C . ALA A 1 185 ? -2.905 -10.909 14.661 1.00 96.31 185 ALA A C 1
ATOM 1517 O O . ALA A 1 185 ? -3.657 -11.326 15.543 1.00 96.31 185 ALA A O 1
ATOM 1518 N N . MET A 1 186 ? -2.378 -9.680 14.707 1.00 96.88 186 MET A N 1
ATOM 1519 C CA . MET A 1 186 ? -2.625 -8.739 15.811 1.00 96.88 186 MET A CA 1
ATOM 1520 C C . MET A 1 186 ? -4.121 -8.462 16.013 1.00 96.88 186 MET A C 1
ATOM 1522 O O . MET A 1 186 ? -4.612 -8.487 17.145 1.00 96.88 186 MET A O 1
ATOM 1526 N N . LEU A 1 187 ? -4.867 -8.242 14.927 1.00 96.50 187 LEU A N 1
ATOM 1527 C CA . LEU A 1 187 ? -6.306 -7.990 14.996 1.00 96.50 187 LEU A CA 1
ATOM 1528 C C . LEU A 1 187 ? -7.093 -9.238 15.412 1.00 96.50 187 LEU A C 1
ATOM 1530 O O . LEU A 1 187 ? -8.032 -9.118 16.199 1.00 96.50 187 LEU A O 1
ATOM 1534 N N . VAL A 1 188 ? -6.710 -10.435 14.955 1.00 94.44 188 VAL A N 1
ATOM 1535 C CA . VAL A 1 188 ? -7.317 -11.700 15.412 1.00 94.44 188 VAL A CA 1
ATOM 1536 C C . VAL A 1 188 ? -7.093 -11.893 16.905 1.00 94.44 188 VAL A C 1
ATOM 1538 O O . VAL A 1 188 ? -8.056 -12.170 17.616 1.00 94.44 188 VAL A O 1
ATOM 1541 N N . PHE A 1 189 ? -5.869 -11.702 17.404 1.00 94.12 189 PHE A N 1
ATOM 1542 C CA . PHE A 1 189 ? -5.588 -11.807 18.839 1.00 94.12 189 PHE A CA 1
ATOM 1543 C C . PHE A 1 189 ? -6.436 -10.829 19.656 1.00 94.12 189 PHE A C 1
ATOM 1545 O O . PHE A 1 189 ? -7.016 -11.218 20.671 1.00 94.12 189 PHE A O 1
ATOM 1552 N N . TYR A 1 190 ? -6.587 -9.591 19.185 1.00 94.00 190 TYR A N 1
ATOM 1553 C CA . TYR A 1 190 ? -7.466 -8.620 19.831 1.00 94.00 190 TYR A CA 1
ATOM 1554 C C . TYR A 1 190 ? -8.947 -9.045 19.788 1.00 94.00 190 TYR A C 1
ATOM 1556 O O . TYR A 1 190 ? -9.646 -8.943 20.795 1.00 94.00 190 TYR A O 1
ATOM 1564 N N . LEU A 1 191 ? -9.440 -9.593 18.672 1.00 92.31 191 LEU A N 1
ATOM 1565 C CA . LEU A 1 191 ? -10.810 -10.119 18.587 1.00 92.31 191 LEU A CA 1
ATOM 1566 C C . LEU A 1 191 ? -11.042 -11.324 19.508 1.00 92.31 191 LEU A C 1
ATOM 1568 O O . LEU A 1 191 ? -12.111 -11.431 20.108 1.00 92.31 191 LEU A O 1
ATOM 1572 N N . LEU A 1 192 ? -10.059 -12.216 19.640 1.00 89.81 192 LEU A N 1
ATOM 1573 C CA . LEU A 1 192 ? -10.116 -13.343 20.572 1.00 89.81 192 LEU A CA 1
ATOM 1574 C C . LEU A 1 192 ? -10.152 -12.854 22.022 1.00 89.81 192 LEU A C 1
ATOM 1576 O O . LEU A 1 192 ? -10.951 -13.357 22.810 1.00 89.81 192 LEU A O 1
ATOM 1580 N N . TYR A 1 193 ? -9.364 -11.829 22.357 1.00 90.50 193 TYR A N 1
ATOM 1581 C CA . TYR A 1 193 ? -9.438 -11.165 23.658 1.00 90.50 193 TYR A CA 1
ATOM 1582 C C . TYR A 1 193 ? -10.848 -10.610 23.927 1.00 90.50 193 TYR A C 1
ATOM 1584 O O . TYR A 1 193 ? -11.431 -10.891 24.976 1.00 90.50 193 TYR A O 1
ATOM 1592 N N . LEU A 1 194 ? -11.453 -9.910 22.958 1.00 89.38 194 LEU A N 1
ATOM 1593 C CA . LEU A 1 194 ? -12.828 -9.405 23.080 1.00 89.38 194 LEU A CA 1
ATOM 1594 C C . LEU A 1 194 ? -13.872 -10.523 23.217 1.00 89.38 194 LEU A C 1
ATOM 1596 O O . LEU A 1 194 ? -14.835 -10.363 23.965 1.00 89.38 194 LEU A O 1
ATOM 1600 N N . LEU A 1 195 ? -13.696 -11.644 22.514 1.00 87.50 195 LEU A N 1
ATOM 1601 C CA . LEU A 1 195 ? -14.598 -12.797 22.575 1.00 87.50 195 LEU A CA 1
ATOM 1602 C C . LEU A 1 195 ? -14.550 -13.485 23.945 1.00 87.50 195 LEU A C 1
ATOM 1604 O O . LEU A 1 195 ? -15.597 -13.752 24.531 1.00 87.50 195 LEU A O 1
ATOM 1608 N N . VAL A 1 196 ? -13.347 -13.794 24.434 1.00 87.62 196 VAL A N 1
ATOM 1609 C CA . VAL A 1 196 ? -13.148 -14.614 25.638 1.00 87.62 196 VAL A CA 1
ATOM 1610 C C . VAL A 1 196 ? -13.394 -13.804 26.907 1.00 87.62 196 VAL A C 1
ATOM 1612 O O . VAL A 1 196 ? -14.047 -14.297 27.827 1.00 87.62 196 VAL A O 1
ATOM 1615 N N . ILE A 1 197 ? -12.890 -12.569 26.951 1.00 85.81 197 ILE A N 1
ATOM 1616 C CA . ILE A 1 197 ? -12.875 -11.758 28.173 1.00 85.81 197 ILE A CA 1
ATOM 1617 C C . ILE A 1 197 ? -14.109 -10.864 28.258 1.00 85.81 197 ILE A C 1
ATOM 1619 O O . ILE A 1 197 ? -14.810 -10.883 29.266 1.00 85.81 197 ILE A O 1
ATOM 1623 N N . ILE A 1 198 ? -14.394 -10.095 27.203 1.00 77.69 198 ILE A N 1
ATOM 1624 C CA . ILE A 1 198 ? -15.458 -9.074 27.233 1.00 77.69 198 ILE A CA 1
ATOM 1625 C C . ILE A 1 198 ? -16.810 -9.652 26.780 1.00 77.69 198 ILE A C 1
ATOM 1627 O O . ILE A 1 198 ? -17.859 -9.158 27.181 1.00 77.69 198 ILE A O 1
ATOM 1631 N N . ARG A 1 199 ? -16.798 -10.727 25.977 1.00 80.44 199 ARG A N 1
ATOM 1632 C CA . ARG A 1 199 ? -17.981 -11.324 25.326 1.00 80.44 199 ARG A CA 1
ATOM 1633 C C . ARG A 1 199 ? -18.772 -10.321 24.470 1.00 80.44 199 ARG A C 1
ATOM 1635 O O . ARG A 1 199 ? -19.975 -10.472 24.281 1.00 80.44 199 ARG A O 1
ATOM 1642 N N . ASP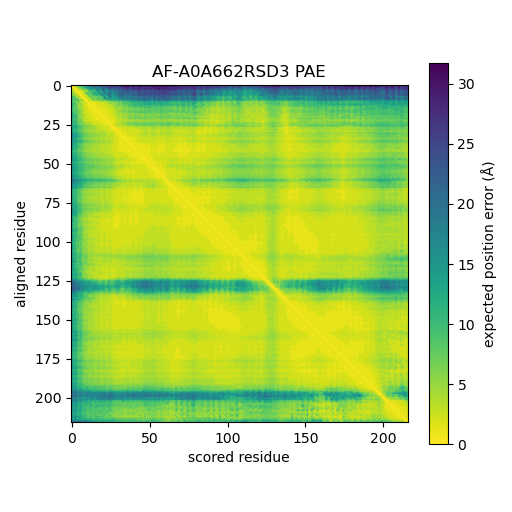 A 1 200 ? -18.081 -9.325 23.912 1.00 77.62 200 ASP A N 1
ATOM 1643 C CA . ASP A 1 200 ? -18.677 -8.230 23.120 1.00 77.62 200 ASP A CA 1
ATOM 1644 C C . ASP A 1 200 ? -18.828 -8.572 21.624 1.00 77.62 200 ASP A C 1
ATOM 1646 O O . ASP A 1 200 ? -19.388 -7.810 20.833 1.00 77.62 200 ASP A O 1
ATOM 1650 N N . ILE A 1 201 ? -18.325 -9.734 21.189 1.00 81.00 201 ILE A N 1
ATOM 1651 C CA . ILE A 1 201 ? -18.396 -10.146 19.787 1.00 81.00 201 ILE A CA 1
ATOM 1652 C C . ILE A 1 201 ? -18.779 -11.615 19.622 1.00 81.00 201 ILE A C 1
ATOM 1654 O O . ILE A 1 201 ? -18.370 -12.474 20.392 1.00 81.00 201 ILE A O 1
ATOM 1658 N N . GLY A 1 202 ? -19.572 -11.918 18.591 1.00 84.25 202 GLY A N 1
ATOM 1659 C CA . GLY A 1 202 ? -19.980 -13.286 18.274 1.00 84.25 202 GLY A CA 1
ATOM 1660 C C . GLY A 1 202 ? -18.931 -14.042 17.454 1.00 84.25 202 GLY A C 1
ATOM 1661 O O . GLY A 1 202 ? -18.425 -13.517 16.460 1.00 84.25 202 GLY A O 1
ATOM 1662 N N . PHE A 1 203 ? -18.690 -15.309 17.803 1.00 85.69 203 PHE A N 1
ATOM 1663 C CA . PHE A 1 203 ? -17.735 -16.207 17.133 1.00 85.69 203 PHE A CA 1
ATOM 1664 C C . PHE A 1 203 ? -17.896 -16.252 15.601 1.00 85.69 203 PHE A C 1
ATOM 1666 O O . PHE A 1 203 ? -16.912 -16.189 14.869 1.00 85.69 203 PHE A O 1
ATOM 1673 N N . LYS A 1 204 ? -19.140 -16.251 15.093 1.00 87.88 204 LYS A N 1
ATOM 1674 C CA . LYS A 1 204 ? -19.434 -16.247 13.645 1.00 87.88 204 LYS A CA 1
ATOM 1675 C C . LYS A 1 204 ? -18.799 -15.061 12.905 1.00 87.88 204 LYS A C 1
ATOM 1677 O O . LYS A 1 204 ? -18.337 -15.229 11.781 1.00 87.88 204 LYS A O 1
ATOM 1682 N N . LYS A 1 205 ? -18.763 -13.871 13.522 1.00 85.25 205 LYS A N 1
ATOM 1683 C CA . LYS A 1 205 ? -18.151 -12.679 12.909 1.00 85.25 205 LYS A CA 1
ATOM 1684 C C . LYS A 1 205 ? -16.637 -12.830 12.793 1.00 85.25 205 LYS A C 1
ATOM 1686 O O . LYS A 1 205 ? -16.072 -12.430 11.780 1.00 85.25 205 LYS A O 1
ATOM 1691 N N . ILE A 1 206 ? -15.999 -13.421 13.804 1.00 87.19 206 ILE A N 1
ATOM 1692 C CA . ILE A 1 206 ? -14.557 -13.695 13.792 1.00 87.19 206 ILE A CA 1
ATOM 1693 C C . ILE A 1 206 ? -14.240 -14.704 12.690 1.00 87.19 206 ILE A C 1
ATOM 1695 O O . ILE A 1 206 ? -13.401 -14.423 11.840 1.00 87.19 206 ILE A O 1
ATOM 1699 N N . LEU A 1 207 ? -14.972 -15.822 12.645 1.00 90.12 207 LEU A N 1
ATOM 1700 C CA . LEU A 1 207 ? -14.758 -16.865 11.643 1.00 90.12 207 LEU A CA 1
ATOM 1701 C C . LEU A 1 207 ? -14.886 -16.318 10.216 1.00 90.12 207 LEU A C 1
ATOM 1703 O O . LEU A 1 207 ? -13.994 -16.520 9.400 1.00 90.12 207 LEU A O 1
ATOM 1707 N N . LEU A 1 208 ? -15.957 -15.573 9.923 1.00 89.88 208 LEU A N 1
ATOM 1708 C CA . LEU A 1 208 ? -16.161 -15.012 8.587 1.00 89.88 208 LEU A CA 1
ATOM 1709 C C . LEU A 1 208 ? -15.090 -13.970 8.220 1.00 89.88 208 LEU A C 1
ATOM 1711 O O . LEU A 1 208 ? -14.704 -13.884 7.062 1.00 89.88 208 LEU A O 1
ATOM 1715 N N . SER A 1 209 ? -14.557 -13.233 9.199 1.00 85.81 209 SER A N 1
ATOM 1716 C CA . SER A 1 209 ? -13.437 -12.311 8.965 1.00 85.81 209 SER A CA 1
ATOM 1717 C C . SER A 1 209 ? -12.156 -13.061 8.585 1.00 85.81 209 SER A C 1
ATOM 1719 O O . SER A 1 209 ? -11.482 -12.664 7.643 1.00 85.81 209 SER A O 1
ATOM 1721 N N . ILE A 1 210 ? -11.860 -14.187 9.243 1.00 89.94 210 ILE A N 1
ATOM 1722 C CA . ILE A 1 210 ? -10.720 -15.046 8.882 1.00 89.94 210 ILE A CA 1
ATOM 1723 C C . ILE A 1 210 ? -10.898 -15.614 7.468 1.00 89.94 210 ILE A C 1
ATOM 1725 O O . ILE A 1 210 ? -9.953 -15.598 6.686 1.00 89.94 210 ILE A O 1
ATOM 1729 N N . VAL A 1 211 ? -12.110 -16.044 7.102 1.00 92.75 211 VAL A N 1
ATOM 1730 C CA . VAL A 1 211 ? -12.391 -16.511 5.732 1.00 92.75 211 VAL A CA 1
ATOM 1731 C C . VAL A 1 211 ? -12.165 -15.400 4.701 1.00 92.75 211 VAL A C 1
ATOM 1733 O O . VAL A 1 211 ? -11.569 -15.667 3.665 1.00 92.75 211 VAL A O 1
ATOM 1736 N N . CYS A 1 212 ? -12.575 -14.156 4.980 1.00 89.19 212 CYS A N 1
ATOM 1737 C CA . CYS A 1 212 ? -12.303 -13.019 4.089 1.00 89.19 212 CYS A CA 1
ATOM 1738 C C . CYS A 1 212 ? -10.806 -12.729 3.905 1.00 89.19 212 CYS A C 1
ATOM 1740 O O . CYS A 1 212 ? -10.424 -12.187 2.875 1.00 89.19 212 CYS A O 1
ATOM 1742 N N . TYR A 1 213 ? -9.971 -13.043 4.896 1.00 89.44 213 TYR A N 1
ATOM 1743 C CA . TYR A 1 213 ? -8.521 -12.915 4.770 1.00 89.44 213 TYR A CA 1
ATOM 1744 C C . TYR A 1 213 ? -7.919 -14.051 3.938 1.00 89.44 213 TYR A C 1
ATOM 1746 O O . TYR A 1 213 ? -7.115 -13.789 3.053 1.00 89.44 213 TYR A O 1
ATOM 1754 N N . LEU A 1 214 ? -8.348 -15.293 4.184 1.00 91.25 214 LEU A N 1
ATOM 1755 C CA . LEU A 1 214 ? -7.825 -16.499 3.526 1.00 91.25 214 LEU A CA 1
ATOM 1756 C C . LEU A 1 214 ? -8.317 -16.707 2.083 1.00 91.25 214 LEU A C 1
ATOM 1758 O O . LEU A 1 214 ? -7.964 -17.705 1.462 1.00 91.25 214 LEU A O 1
ATOM 1762 N N . SER A 1 215 ? -9.158 -15.822 1.546 1.00 88.69 215 SER A N 1
ATOM 1763 C CA . SER A 1 215 ? -9.634 -15.915 0.159 1.00 88.69 215 SER A CA 1
ATOM 1764 C C . SER A 1 215 ? -8.617 -15.440 -0.888 1.00 88.69 215 SER A C 1
ATOM 1766 O O . SER A 1 215 ? -8.963 -15.380 -2.067 1.00 88.69 215 SER A O 1
ATOM 1768 N N . PHE A 1 216 ? -7.410 -15.068 -0.461 1.00 83.38 216 PHE A N 1
ATOM 1769 C CA . PHE A 1 216 ? -6.305 -14.546 -1.267 1.00 83.38 216 PHE A CA 1
ATOM 1770 C C . PHE A 1 216 ? -5.040 -15.351 -0.976 1.00 83.38 216 PHE A C 1
ATOM 1772 O O . PHE A 1 216 ? -4.272 -15.580 -1.936 1.00 83.38 216 PHE A O 1
#